Protein AF-A0A6L9QAC7-F1 (afdb_monomer_lite)

Foldseek 3Di:
DPLVVVVVVLQFPWWKWWFDDDDDDPPPDPDCPQVVLQLVLLLQLLPVDQHKWKWKWWDLFFQGDIIIMITHCSFFPDADPQKTAGSVSHRIIGGIDPRGDDPVSFPDKDWDDDDDWLVVDDPPVPPDDDPQDCCRPVVVPPRFIKMKMKMKGFDDPVRLVVVLVVLVVLLVVLVVCVVVDVVSVSVNVRSVSVSVVSVVCVNSTDIDMIIMMGGD

Secondary structure (DSSP, 8-state):
--HHHHHHHHHTT--EEEEEE-PPPP-SS-S-HHHHHHHHHHHHHHHHH---EEEEEEE-STTPPPEEEEESTTTEEEEEBTEEEETTTTTEEEEEETT-S-GGGSSEEEEPPP---TTT--TT-TTS--PPPTIIIIIHH--S-EEEEEEEEEPPHHHHHHHHHHHHHHHHHHHHHTTT-HHHHHHHHHHHHHHHHHHHHHHH--EEEEEEEEE-

pLDDT: mean 82.25, std 12.86, range [33.06, 95.25]

Organism: NCBI:txid453573

Sequence (216 aa):
MALGADIWELLRGLPVCRLLEVPRPDRADGRDEWRDQRLAALVSAYHAGGEPVLVGWRRAAAFGPTEVFVGGSGLVADRDGGAATLSLPAGGRGVVLPGGVAEDAMPHWVGIGGIADGLLVDERLQEEPARPSLEDGLLSVWMRPFAWLLVAEPVDPSEAGRLADDLADRQRRARSMAEMSPEESVAAVRMERRHRELRRSATDGLWRVHLAAGAE

Radius of gyration: 19.77 Å; chains: 1; bounding box: 42×38×55 Å

Structure (mmCIF, N/CA/C/O backbone):
data_AF-A0A6L9QAC7-F1
#
_entry.id   AF-A0A6L9QAC7-F1
#
loop_
_atom_site.group_PDB
_atom_site.id
_atom_site.type_symbol
_atom_site.label_atom_id
_atom_site.label_alt_id
_atom_site.label_comp_id
_atom_site.label_asym_id
_atom_site.label_entity_id
_atom_site.label_seq_id
_atom_site.pdbx_PDB_ins_code
_atom_site.Cartn_x
_atom_site.Cartn_y
_atom_site.Cartn_z
_atom_site.occupancy
_atom_site.B_iso_or_equiv
_atom_site.auth_seq_id
_atom_site.auth_comp_id
_atom_site.auth_asym_id
_atom_site.auth_atom_id
_atom_site.pdbx_PDB_model_num
ATOM 1 N N . MET A 1 1 ? -8.870 8.653 -14.987 1.00 33.06 1 MET A N 1
ATOM 2 C CA . MET A 1 1 ? -10.167 7.944 -14.913 1.00 33.06 1 MET A CA 1
ATOM 3 C C . MET A 1 1 ? -9.924 6.577 -14.295 1.00 33.06 1 MET A C 1
ATOM 5 O O . MET A 1 1 ? -8.997 5.919 -14.737 1.00 33.06 1 MET A O 1
ATOM 9 N N . ALA A 1 2 ? -10.743 6.216 -13.299 1.00 37.72 2 ALA A N 1
ATOM 10 C CA . ALA A 1 2 ? -10.901 4.888 -12.682 1.00 37.72 2 ALA A CA 1
ATOM 11 C C . ALA A 1 2 ? -9.766 4.290 -11.808 1.00 37.72 2 ALA A C 1
ATOM 13 O O . ALA A 1 2 ? -9.622 3.080 -11.773 1.00 37.72 2 ALA A O 1
ATOM 14 N N . LEU A 1 3 ? -9.016 5.090 -11.033 1.00 48.66 3 LEU A N 1
ATOM 15 C CA . LEU A 1 3 ? -8.132 4.550 -9.969 1.00 48.66 3 LEU A CA 1
ATOM 16 C C . LEU A 1 3 ? -8.884 4.195 -8.668 1.00 48.66 3 LEU A C 1
ATOM 18 O O . LEU A 1 3 ? -8.406 3.381 -7.889 1.00 48.66 3 LEU A O 1
ATOM 22 N N . GLY A 1 4 ? -10.053 4.806 -8.431 1.00 48.62 4 GLY A N 1
ATOM 23 C CA . GLY A 1 4 ? -10.839 4.586 -7.210 1.00 48.62 4 GLY A CA 1
ATOM 24 C C . GLY A 1 4 ? -11.494 3.205 -7.149 1.00 48.62 4 GLY A C 1
ATOM 25 O O . GLY A 1 4 ? -11.444 2.565 -6.114 1.00 48.62 4 GLY A O 1
ATOM 26 N N . ALA A 1 5 ? -12.040 2.703 -8.260 1.00 54.09 5 ALA A N 1
ATOM 27 C CA . ALA A 1 5 ? -12.711 1.398 -8.270 1.00 54.09 5 ALA A CA 1
ATOM 28 C C . ALA A 1 5 ? -11.750 0.226 -7.981 1.00 54.09 5 ALA A C 1
ATOM 30 O O . ALA A 1 5 ? -12.147 -0.735 -7.333 1.00 54.09 5 ALA A O 1
ATOM 31 N N . ASP A 1 6 ? -10.494 0.349 -8.417 1.00 78.69 6 ASP A N 1
ATOM 32 C CA . ASP A 1 6 ? -9.472 -0.699 -8.330 1.00 78.69 6 ASP A CA 1
ATOM 33 C C . ASP A 1 6 ? -8.953 -0.875 -6.888 1.00 78.69 6 ASP A C 1
ATOM 35 O O . ASP A 1 6 ? -8.974 -1.970 -6.334 1.00 78.69 6 ASP A O 1
ATOM 39 N N . ILE A 1 7 ? -8.609 0.223 -6.192 1.00 87.56 7 ILE A N 1
ATOM 40 C CA . ILE A 1 7 ? -8.087 0.135 -4.813 1.00 87.56 7 ILE A CA 1
ATOM 41 C C . ILE A 1 7 ? -9.114 -0.437 -3.824 1.00 87.56 7 ILE A C 1
ATOM 43 O O . ILE A 1 7 ? -8.754 -1.198 -2.927 1.00 87.56 7 ILE A O 1
ATOM 47 N N . TRP A 1 8 ? -10.399 -0.108 -3.983 1.00 89.56 8 TRP A N 1
ATOM 48 C CA . TRP A 1 8 ? -11.454 -0.616 -3.102 1.0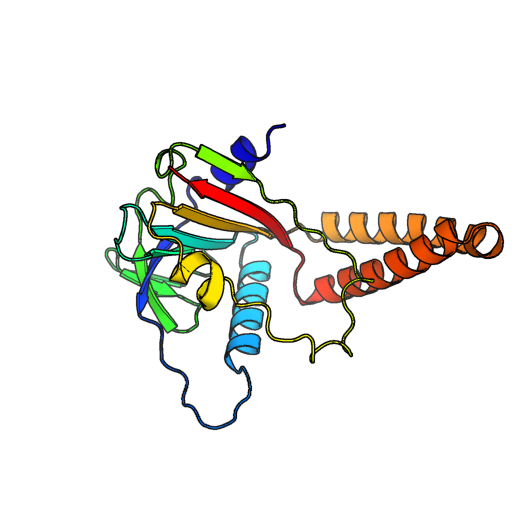0 89.56 8 TRP A CA 1
ATOM 49 C C . TRP A 1 8 ? -11.795 -2.080 -3.365 1.00 89.56 8 TRP A C 1
ATOM 51 O O . TRP A 1 8 ? -12.229 -2.781 -2.450 1.00 89.56 8 TRP A O 1
ATOM 61 N N . GLU A 1 9 ? -11.585 -2.560 -4.590 1.00 88.69 9 GLU A N 1
ATOM 62 C CA . GLU A 1 9 ? -11.696 -3.979 -4.906 1.00 88.69 9 GLU A CA 1
ATOM 63 C C . GLU A 1 9 ? -10.596 -4.782 -4.201 1.00 88.69 9 GLU A C 1
ATOM 65 O O . GLU A 1 9 ? -10.904 -5.779 -3.552 1.00 88.69 9 GLU A O 1
ATOM 70 N N . LEU A 1 10 ? -9.356 -4.283 -4.208 1.00 88.19 10 LEU A N 1
ATOM 71 C CA . LEU A 1 10 ? -8.218 -4.904 -3.514 1.00 88.19 10 LEU A CA 1
ATOM 72 C C . LEU A 1 10 ? -8.376 -4.949 -1.992 1.00 88.19 10 LEU A C 1
ATOM 74 O O . LEU A 1 10 ? -7.901 -5.870 -1.330 1.00 88.19 10 LEU A O 1
ATOM 78 N N . LEU A 1 11 ? -9.040 -3.945 -1.421 1.00 89.25 11 LEU A N 1
ATOM 79 C CA . LEU A 1 11 ? -9.308 -3.882 0.014 1.00 89.25 11 LEU A CA 1
ATOM 80 C C . LEU A 1 11 ? -10.454 -4.799 0.451 1.00 89.25 11 LEU A C 1
ATOM 82 O O . LEU A 1 11 ? -10.593 -5.091 1.643 1.00 89.25 11 LEU A O 1
ATOM 86 N N . ARG A 1 12 ? -11.284 -5.267 -0.485 1.00 87.75 12 ARG A N 1
ATOM 87 C CA . ARG A 1 12 ? -12.452 -6.083 -0.164 1.00 87.75 12 ARG A CA 1
ATOM 88 C C . ARG A 1 12 ? -12.016 -7.440 0.384 1.00 87.75 12 ARG A C 1
ATOM 90 O O . ARG A 1 12 ? -11.408 -8.246 -0.306 1.00 87.75 12 ARG A O 1
ATOM 97 N N . GLY A 1 13 ? -12.390 -7.717 1.632 1.00 84.62 13 GLY A N 1
ATOM 98 C CA . GLY A 1 13 ? -12.046 -8.974 2.306 1.00 84.62 13 GLY A CA 1
ATOM 99 C C . GLY A 1 13 ? -10.610 -9.031 2.832 1.00 84.62 13 GLY A C 1
ATOM 100 O O . GLY A 1 13 ? -10.249 -10.018 3.474 1.00 84.62 13 GLY A O 1
ATOM 101 N N . LEU A 1 14 ? -9.816 -7.974 2.633 1.00 90.44 14 LEU A N 1
ATOM 102 C CA . LEU A 1 14 ? -8.485 -7.875 3.209 1.00 90.44 14 LEU A CA 1
ATOM 103 C C . LEU A 1 14 ? -8.603 -7.753 4.738 1.00 90.44 14 LEU A C 1
ATOM 105 O O . LEU A 1 14 ? -9.317 -6.871 5.225 1.00 90.44 14 LEU A O 1
ATOM 109 N N . PRO A 1 15 ? -7.920 -8.596 5.533 1.00 90.88 15 PRO A N 1
ATOM 110 C CA . PRO A 1 15 ? -7.912 -8.427 6.977 1.00 90.88 15 PRO A CA 1
ATOM 111 C C . PRO A 1 15 ? -7.189 -7.125 7.315 1.00 90.88 15 PRO A C 1
ATOM 113 O O . PRO A 1 15 ? -6.015 -6.968 6.985 1.00 90.88 15 PRO A O 1
ATOM 116 N N . VAL A 1 16 ? -7.883 -6.205 7.985 1.00 93.62 16 VAL A N 1
ATOM 117 C CA . VAL A 1 16 ? -7.318 -4.932 8.445 1.00 93.62 16 VAL A CA 1
ATOM 118 C C . VAL A 1 16 ? -7.355 -4.875 9.962 1.00 93.62 16 VAL A C 1
ATOM 120 O O . VAL A 1 16 ? -8.331 -5.263 10.599 1.00 93.62 16 VAL A O 1
ATOM 123 N N . CYS A 1 17 ? -6.284 -4.359 10.540 1.00 94.50 17 CYS A N 1
ATOM 124 C CA . CYS A 1 17 ? -6.118 -4.103 11.954 1.00 94.50 17 CYS A CA 1
ATOM 125 C C . CYS A 1 17 ? -5.938 -2.598 12.181 1.00 94.50 17 CYS A C 1
ATOM 127 O O . CYS A 1 17 ? -5.150 -1.955 11.485 1.00 94.50 17 CYS A O 1
ATOM 129 N N . ARG A 1 18 ? -6.638 -2.034 13.171 1.00 95.00 18 ARG A N 1
ATOM 130 C CA . ARG A 1 18 ? -6.302 -0.721 13.728 1.00 95.00 18 ARG A CA 1
ATOM 131 C C . ARG A 1 18 ? -5.194 -0.901 14.752 1.00 95.00 18 ARG A C 1
ATOM 133 O O . ARG A 1 18 ? -5.413 -1.513 15.798 1.00 95.00 18 ARG A O 1
ATOM 140 N N . LEU A 1 19 ? -4.035 -0.337 14.453 1.00 94.62 19 LEU A N 1
ATOM 141 C CA . LEU A 1 19 ? -2.866 -0.345 15.317 1.00 94.62 19 LEU A CA 1
ATOM 142 C C . LEU A 1 19 ? -3.140 0.472 16.588 1.00 94.62 19 LEU A C 1
ATOM 144 O O . LEU A 1 19 ? -3.633 1.598 16.514 1.00 94.62 19 LEU A O 1
ATOM 148 N N . LEU A 1 20 ? -2.822 -0.106 17.745 1.00 94.69 20 LEU A N 1
ATOM 149 C CA . LEU A 1 20 ? -2.989 0.522 19.060 1.00 94.69 20 LEU A CA 1
ATOM 150 C C . LEU A 1 20 ? -1.651 0.704 19.775 1.00 94.69 20 LEU A C 1
ATOM 152 O O . LEU A 1 20 ? -1.435 1.722 20.427 1.00 94.69 20 LEU A O 1
ATOM 156 N N . GLU A 1 21 ? -0.754 -0.272 19.643 1.00 93.25 21 GLU A N 1
ATOM 157 C CA . GLU A 1 21 ? 0.521 -0.297 20.352 1.00 93.25 21 GLU A CA 1
ATOM 158 C C . GLU A 1 21 ? 1.655 -0.681 19.407 1.00 93.25 21 GLU A C 1
ATOM 160 O O . GLU A 1 21 ? 1.527 -1.580 18.573 1.00 93.25 21 GLU A O 1
ATOM 165 N N . VAL A 1 22 ? 2.787 -0.005 19.577 1.00 88.69 22 VAL A N 1
ATOM 166 C CA . VAL A 1 22 ? 4.024 -0.249 18.838 1.00 88.69 22 VAL A CA 1
ATOM 167 C C . VAL A 1 22 ? 5.145 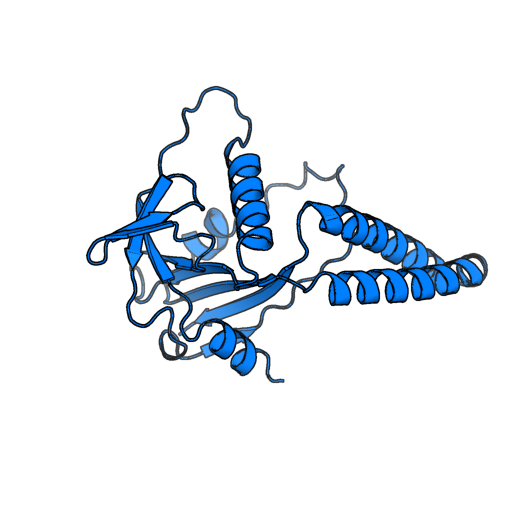-0.418 19.862 1.00 88.69 22 VAL A C 1
ATOM 169 O O . VAL A 1 22 ? 5.295 0.460 20.722 1.00 88.69 22 VAL A O 1
ATOM 172 N N . PRO A 1 23 ? 5.927 -1.513 19.812 1.00 83.19 23 PRO A N 1
ATOM 173 C CA . PRO A 1 23 ? 7.090 -1.671 20.678 1.00 83.19 23 PRO A CA 1
ATOM 174 C C . PRO A 1 23 ? 8.029 -0.470 20.541 1.00 83.19 23 PRO A C 1
ATOM 176 O O . PRO A 1 23 ? 8.247 0.024 19.441 1.00 83.19 23 PRO A O 1
ATOM 179 N N . ARG A 1 24 ? 8.587 0.042 21.640 1.00 76.81 24 ARG A N 1
ATOM 180 C CA . ARG A 1 24 ? 9.573 1.127 21.536 1.00 76.81 24 ARG A CA 1
ATOM 181 C C . ARG A 1 24 ? 10.947 0.545 21.195 1.00 76.81 24 ARG A C 1
ATOM 183 O O . ARG A 1 24 ? 11.331 -0.427 21.844 1.00 76.81 24 ARG A O 1
ATOM 190 N N . PRO A 1 25 ? 11.693 1.131 20.239 1.00 66.44 25 PRO A N 1
ATOM 191 C CA . PRO A 1 25 ? 13.085 0.758 20.029 1.00 66.44 25 PRO A CA 1
ATOM 192 C C . PRO A 1 25 ? 13.899 1.004 21.294 1.00 66.44 25 PRO A C 1
ATOM 194 O O . PRO A 1 25 ? 13.706 2.026 21.964 1.00 66.44 25 PRO A O 1
ATOM 197 N N . ASP A 1 26 ? 14.855 0.119 21.562 1.00 64.81 26 ASP A N 1
ATOM 198 C CA . ASP A 1 26 ? 15.921 0.428 22.502 1.00 64.81 26 ASP A CA 1
ATOM 199 C C . ASP A 1 26 ? 16.888 1.396 21.808 1.00 64.81 26 ASP A C 1
ATOM 201 O O . ASP A 1 26 ? 17.322 1.179 20.678 1.00 64.81 26 ASP A O 1
ATOM 205 N N . ARG A 1 27 ? 17.144 2.551 22.420 1.00 57.22 27 ARG A N 1
ATOM 206 C CA . ARG A 1 27 ? 17.659 3.750 21.728 1.00 57.22 27 ARG A CA 1
ATOM 207 C C . ARG A 1 27 ? 19.166 3.704 21.413 1.00 57.22 27 ARG A C 1
ATOM 209 O O . ARG A 1 27 ? 19.767 4.760 21.234 1.00 57.22 27 ARG A O 1
ATOM 216 N N . ALA A 1 28 ? 19.774 2.519 21.408 1.00 57.91 28 ALA A N 1
ATOM 217 C CA . ALA A 1 28 ? 21.202 2.349 21.655 1.00 57.91 28 ALA A CA 1
ATOM 218 C C . ALA A 1 28 ? 22.112 2.870 20.526 1.00 57.91 28 ALA A C 1
ATOM 220 O O . ALA A 1 28 ? 23.066 3.579 20.830 1.00 57.91 28 ALA A O 1
ATOM 221 N N . ASP A 1 29 ? 21.802 2.622 19.245 1.00 51.53 29 ASP A N 1
ATOM 222 C CA . ASP A 1 29 ? 22.867 2.665 18.222 1.00 51.53 29 ASP A CA 1
ATOM 223 C C . ASP A 1 29 ? 22.630 3.582 17.009 1.00 51.53 29 ASP A C 1
ATOM 225 O O . ASP A 1 29 ? 23.410 3.559 16.057 1.00 51.53 29 ASP A O 1
ATOM 229 N N . GLY A 1 30 ? 21.583 4.414 17.001 1.00 52.66 30 GLY A N 1
ATOM 230 C CA . GLY A 1 30 ? 21.364 5.414 15.938 1.00 52.66 30 GLY A CA 1
ATOM 231 C C . GLY A 1 30 ? 21.155 4.852 14.518 1.00 52.66 30 GLY A C 1
ATOM 232 O O . GLY A 1 30 ? 20.965 5.628 13.582 1.00 52.66 30 GLY A O 1
ATOM 233 N N . ARG A 1 31 ? 21.153 3.524 14.337 1.00 54.84 31 ARG A N 1
ATOM 234 C CA . ARG A 1 31 ? 20.702 2.850 13.115 1.00 54.84 31 ARG A CA 1
ATOM 235 C C . ARG A 1 31 ? 19.178 2.784 13.123 1.00 54.84 31 ARG A C 1
ATOM 237 O O . ARG A 1 31 ? 18.575 2.493 14.153 1.00 54.84 31 ARG A O 1
ATOM 244 N N . ASP A 1 32 ? 18.550 2.998 11.968 1.00 60.38 32 ASP A N 1
ATOM 245 C CA . ASP A 1 32 ? 17.131 2.677 11.770 1.00 60.38 32 ASP A CA 1
ATOM 246 C C . ASP A 1 32 ? 16.982 1.148 11.669 1.00 60.38 32 ASP A C 1
ATOM 248 O O . ASP A 1 32 ? 16.733 0.609 10.596 1.00 60.38 32 ASP A O 1
ATOM 252 N N . GLU A 1 33 ? 17.181 0.431 12.783 1.00 61.88 33 GLU A N 1
ATOM 253 C CA . GLU A 1 33 ? 17.015 -1.034 12.890 1.00 61.88 33 GLU A CA 1
ATOM 254 C C . GLU A 1 33 ? 15.622 -1.488 12.436 1.00 61.88 33 GLU A C 1
ATOM 256 O O . GLU A 1 33 ? 15.414 -2.616 11.986 1.00 61.88 33 GLU A O 1
ATOM 261 N N . TRP A 1 34 ? 14.658 -0.573 12.498 1.00 69.38 34 TRP A N 1
ATOM 262 C CA . TRP A 1 34 ? 13.308 -0.809 12.039 1.00 69.38 34 TRP A CA 1
ATOM 263 C C . TRP A 1 34 ? 13.252 -0.903 10.521 1.00 69.38 34 TRP A C 1
ATOM 265 O O . TRP A 1 34 ? 12.400 -1.615 10.011 1.00 69.38 34 TRP A O 1
ATOM 275 N N . ARG A 1 35 ? 14.146 -0.250 9.770 1.00 76.12 35 ARG A N 1
ATOM 276 C CA . ARG A 1 35 ? 14.177 -0.368 8.306 1.00 76.12 35 ARG A CA 1
ATOM 277 C C . ARG A 1 35 ? 14.359 -1.812 7.861 1.00 76.12 35 ARG A C 1
ATOM 279 O O . ARG A 1 35 ? 13.599 -2.266 7.008 1.00 76.12 35 ARG A O 1
ATOM 286 N N . ASP A 1 36 ? 15.313 -2.520 8.453 1.00 81.56 36 ASP A N 1
ATOM 287 C CA . ASP A 1 36 ? 15.615 -3.903 8.084 1.00 81.56 36 ASP A CA 1
ATOM 288 C C . ASP A 1 36 ? 14.479 -4.842 8.503 1.00 81.56 36 ASP A C 1
ATOM 290 O O . ASP A 1 36 ? 14.083 -5.717 7.736 1.00 81.56 36 ASP A O 1
ATOM 294 N N . GLN A 1 37 ? 13.870 -4.603 9.670 1.00 83.06 37 GLN A N 1
ATOM 295 C CA . GLN A 1 37 ? 12.683 -5.342 10.112 1.00 83.06 37 GLN A CA 1
ATOM 296 C C . GLN A 1 37 ? 11.471 -5.092 9.205 1.00 83.06 37 GLN A C 1
ATOM 298 O O . GLN A 1 37 ? 10.779 -6.037 8.825 1.00 83.06 37 GLN A O 1
ATOM 303 N N . ARG A 1 38 ? 11.223 -3.831 8.817 1.00 87.06 38 ARG A N 1
ATOM 304 C CA . ARG A 1 38 ? 10.147 -3.459 7.888 1.00 87.06 38 ARG A CA 1
ATOM 305 C C . ARG A 1 38 ? 10.357 -4.130 6.531 1.00 87.06 38 ARG A C 1
ATOM 307 O O . ARG A 1 38 ? 9.409 -4.677 5.975 1.00 87.06 38 ARG A O 1
ATOM 314 N N . LEU A 1 39 ? 11.591 -4.126 6.023 1.00 87.00 39 LEU A N 1
ATOM 315 C CA . LEU A 1 39 ? 11.939 -4.799 4.774 1.00 87.00 39 LEU A CA 1
ATOM 316 C C . LEU A 1 39 ? 11.720 -6.311 4.883 1.00 87.00 39 LEU A C 1
ATOM 318 O O . LEU A 1 39 ? 11.043 -6.879 4.034 1.00 87.00 39 LEU A O 1
ATOM 322 N N . ALA A 1 40 ? 12.218 -6.953 5.942 1.00 88.12 40 ALA A N 1
ATOM 323 C CA . ALA A 1 40 ? 12.046 -8.387 6.155 1.00 88.12 40 ALA A CA 1
ATOM 324 C C . ALA A 1 40 ? 10.565 -8.793 6.233 1.00 88.12 40 ALA A C 1
ATOM 326 O O . ALA A 1 40 ? 10.175 -9.788 5.626 1.00 88.12 40 ALA A O 1
ATOM 327 N N . ALA A 1 41 ? 9.727 -8.005 6.916 1.00 90.06 41 ALA A N 1
ATOM 328 C CA . ALA A 1 41 ? 8.288 -8.246 6.989 1.00 90.06 41 ALA A CA 1
ATOM 329 C C . ALA A 1 41 ? 7.616 -8.154 5.609 1.00 90.06 41 ALA A C 1
ATOM 331 O O . ALA A 1 41 ? 6.815 -9.019 5.264 1.00 90.06 41 ALA A O 1
ATOM 332 N N . LEU A 1 42 ? 7.968 -7.149 4.798 1.00 91.31 42 LEU A N 1
ATOM 333 C CA . LEU A 1 42 ? 7.423 -6.987 3.446 1.00 91.31 42 LEU A CA 1
ATOM 334 C C . LEU A 1 42 ? 7.905 -8.088 2.493 1.00 91.31 42 LEU A C 1
ATOM 336 O O . LEU A 1 42 ? 7.095 -8.653 1.766 1.00 91.31 42 LEU A O 1
ATOM 340 N N . VAL A 1 43 ? 9.189 -8.451 2.526 1.00 90.75 43 VAL A N 1
ATOM 341 C CA . VAL A 1 43 ? 9.737 -9.569 1.736 1.00 90.75 43 VAL A CA 1
ATOM 342 C C . VAL A 1 43 ? 9.058 -10.880 2.137 1.00 90.75 43 VAL A C 1
ATOM 344 O O . VAL A 1 43 ? 8.631 -11.652 1.281 1.00 90.75 43 VAL A O 1
ATOM 347 N N . SER A 1 44 ? 8.895 -11.121 3.439 1.00 90.19 44 SER A N 1
ATOM 348 C CA . SER A 1 44 ? 8.174 -12.292 3.936 1.00 90.19 44 SER A CA 1
ATOM 349 C C . SER A 1 44 ? 6.721 -12.294 3.465 1.00 90.19 44 SER A C 1
ATOM 351 O O . SER A 1 44 ? 6.249 -13.326 3.002 1.00 90.19 44 SER A O 1
ATOM 353 N N . ALA A 1 45 ? 6.010 -11.167 3.560 1.00 91.31 45 ALA A N 1
ATOM 354 C CA . ALA A 1 45 ? 4.620 -11.060 3.118 1.00 91.31 45 ALA A CA 1
ATOM 355 C C . ALA A 1 45 ? 4.473 -11.322 1.612 1.00 91.31 45 ALA A C 1
ATOM 357 O O . ALA A 1 45 ? 3.559 -12.040 1.211 1.00 91.31 45 ALA A O 1
ATOM 358 N N . TYR A 1 46 ? 5.405 -10.813 0.798 1.00 90.69 46 TYR A N 1
ATOM 359 C CA . TYR A 1 46 ? 5.455 -11.074 -0.642 1.00 90.69 46 TYR A CA 1
ATOM 360 C C . TYR A 1 46 ? 5.520 -12.581 -0.932 1.00 90.69 46 TYR A C 1
ATOM 362 O O . TYR A 1 46 ? 4.708 -13.112 -1.690 1.00 90.69 46 TYR A O 1
ATOM 370 N N . HIS A 1 47 ? 6.462 -13.280 -0.291 1.00 87.62 47 HIS A N 1
ATOM 371 C CA . HIS A 1 47 ? 6.717 -14.702 -0.547 1.00 87.62 47 HIS A CA 1
ATOM 372 C C . HIS A 1 47 ? 5.726 -15.651 0.146 1.00 87.62 47 HIS A C 1
ATOM 374 O O . HIS A 1 47 ? 5.601 -16.799 -0.271 1.00 87.62 47 HIS A O 1
ATOM 380 N N . ALA A 1 48 ? 5.020 -15.206 1.191 1.00 85.19 48 ALA A N 1
ATOM 381 C CA . ALA A 1 48 ? 4.142 -16.060 1.995 1.00 85.19 48 ALA A CA 1
ATOM 382 C C . ALA A 1 48 ? 2.754 -16.319 1.387 1.00 85.19 48 ALA A C 1
ATOM 384 O O . ALA A 1 48 ? 2.101 -17.275 1.804 1.00 85.19 48 ALA A O 1
ATOM 385 N N . GLY A 1 49 ? 2.270 -15.505 0.443 1.00 70.00 49 GLY A N 1
ATOM 386 C CA . GLY A 1 49 ? 0.895 -15.710 -0.027 1.00 70.00 49 GLY A CA 1
ATOM 387 C C . GLY A 1 49 ? 0.337 -14.805 -1.115 1.00 70.00 49 GLY A C 1
ATOM 388 O O . GLY A 1 49 ? -0.847 -14.934 -1.397 1.00 70.00 49 GLY A O 1
ATOM 389 N N . GLY A 1 50 ? 1.120 -13.920 -1.743 1.00 72.44 50 GLY A N 1
ATOM 390 C CA . GLY A 1 50 ? 0.643 -13.166 -2.911 1.00 72.44 50 GLY A CA 1
ATOM 391 C C . GLY A 1 50 ? -0.565 -12.245 -2.657 1.00 72.44 50 GLY A C 1
ATOM 392 O O . GLY A 1 50 ? -1.180 -11.775 -3.610 1.00 72.44 50 GLY A O 1
ATOM 393 N N . GLU A 1 51 ? -0.915 -11.971 -1.400 1.00 88.12 51 GLU A N 1
ATOM 394 C CA . GLU A 1 51 ? -2.005 -11.057 -1.059 1.00 88.12 51 GLU A CA 1
ATOM 395 C C . GLU A 1 51 ? -1.512 -9.606 -0.967 1.00 88.12 51 GLU A C 1
ATOM 397 O O . GLU A 1 51 ? -0.357 -9.365 -0.592 1.00 88.12 51 GLU A O 1
ATOM 402 N N . PRO A 1 52 ? -2.384 -8.623 -1.253 1.00 93.06 52 PRO A N 1
ATOM 403 C CA . PRO A 1 52 ? -2.063 -7.224 -1.037 1.00 93.06 52 PRO A CA 1
ATOM 404 C C . PRO A 1 52 ? -1.728 -6.926 0.426 1.00 93.06 52 PRO A C 1
ATOM 406 O O . PRO A 1 52 ? -2.244 -7.548 1.356 1.00 93.06 52 PRO A O 1
ATOM 409 N N . VAL A 1 53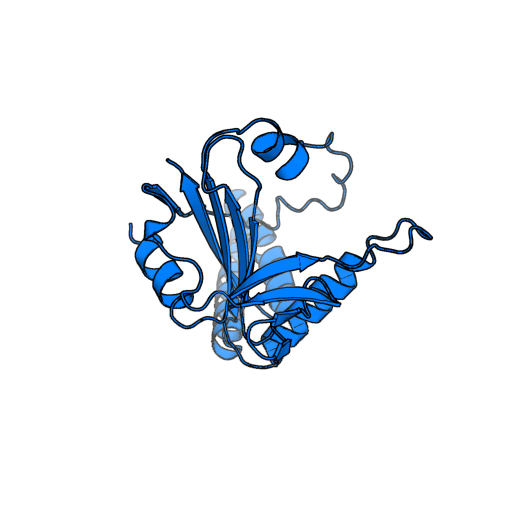 ? -0.901 -5.911 0.640 1.00 94.44 53 VAL A N 1
ATOM 410 C CA . VAL A 1 53 ? -0.671 -5.322 1.960 1.00 94.44 53 VAL A CA 1
ATOM 411 C C . VAL A 1 53 ? -1.189 -3.892 1.989 1.00 94.44 53 VAL A C 1
ATOM 413 O O . VAL A 1 53 ? -1.121 -3.174 0.993 1.00 94.44 53 VAL A O 1
ATOM 416 N N . LEU A 1 54 ? -1.707 -3.470 3.138 1.00 95.06 54 LEU A N 1
ATOM 417 C CA . LEU A 1 54 ? -2.231 -2.125 3.361 1.00 95.06 54 LEU A CA 1
ATOM 418 C C . LEU A 1 54 ? -1.482 -1.474 4.521 1.00 95.06 54 LEU A C 1
ATOM 420 O O . LEU A 1 54 ? -1.346 -2.071 5.588 1.00 95.06 54 LEU A O 1
ATOM 424 N N . VAL A 1 55 ? -1.103 -0.212 4.345 1.00 94.44 55 VAL A N 1
ATOM 425 C CA . VAL A 1 55 ? -0.788 0.704 5.444 1.00 94.44 55 VAL A CA 1
ATOM 426 C C . VAL A 1 55 ? -1.563 1.994 5.224 1.00 94.44 55 VAL A C 1
ATOM 428 O O . VAL A 1 55 ? -1.602 2.521 4.112 1.00 94.44 55 VAL A O 1
ATOM 431 N N . GLY A 1 56 ? -2.202 2.512 6.266 1.00 93.00 56 GLY A N 1
ATOM 432 C CA . GLY A 1 56 ? -3.000 3.720 6.133 1.00 93.00 56 GLY A CA 1
ATOM 433 C C . GLY A 1 56 ? -3.165 4.506 7.417 1.00 93.00 56 GLY A C 1
ATOM 434 O O . GLY A 1 56 ? -2.952 3.998 8.513 1.00 93.00 56 GLY A O 1
ATOM 435 N N . TRP A 1 57 ? -3.586 5.754 7.263 1.00 91.94 57 TRP A N 1
ATOM 436 C CA . TRP A 1 57 ? -3.868 6.682 8.347 1.00 91.94 57 TRP A CA 1
ATOM 437 C C . TRP A 1 57 ? -5.214 7.340 8.105 1.00 91.94 57 TRP A C 1
ATOM 439 O O . TRP A 1 57 ? -5.566 7.647 6.966 1.00 91.94 57 TRP A O 1
ATOM 449 N N . ARG A 1 58 ? -5.960 7.596 9.174 1.00 92.00 58 ARG A N 1
ATOM 450 C CA . ARG A 1 58 ? -7.224 8.325 9.094 1.00 92.00 58 ARG A CA 1
ATOM 451 C C . ARG A 1 58 ? -7.451 9.168 10.327 1.00 92.00 58 ARG A C 1
ATOM 453 O O . ARG A 1 58 ? -7.291 8.697 11.445 1.00 92.00 58 ARG A O 1
ATOM 460 N N . ARG A 1 59 ? -7.958 10.375 10.120 1.00 91.81 59 ARG A N 1
ATOM 461 C CA . ARG A 1 59 ? -8.627 11.167 11.145 1.00 91.81 59 ARG A CA 1
ATOM 462 C C . ARG A 1 59 ? -10.085 11.335 10.734 1.00 91.81 59 ARG A C 1
ATOM 464 O O . ARG A 1 59 ? -10.365 11.992 9.741 1.00 91.81 59 ARG A O 1
ATOM 471 N N . ALA A 1 60 ? -11.004 10.727 11.481 1.00 90.88 60 ALA A N 1
ATOM 472 C CA . ALA A 1 60 ? -12.430 10.728 11.135 1.00 90.88 60 ALA A CA 1
ATOM 473 C C . ALA A 1 60 ? -13.153 12.036 11.508 1.00 90.88 60 ALA A C 1
ATOM 475 O O . ALA A 1 60 ? -14.143 12.395 10.883 1.00 90.88 60 ALA A O 1
ATOM 476 N N . ALA A 1 61 ? -12.667 12.749 12.527 1.00 91.50 61 ALA A N 1
ATOM 477 C CA . ALA A 1 61 ? -13.281 13.973 13.031 1.00 91.50 61 ALA A CA 1
ATOM 478 C C . ALA A 1 61 ? -12.246 15.091 13.160 1.00 91.50 61 ALA A C 1
ATOM 480 O O . ALA A 1 61 ? -11.081 14.833 13.476 1.00 91.50 61 ALA A O 1
ATOM 481 N N . ALA A 1 62 ? -12.676 16.339 12.962 1.00 90.31 62 ALA A N 1
ATOM 482 C CA . ALA A 1 62 ? -11.805 17.490 13.151 1.00 90.31 62 ALA A CA 1
ATOM 483 C C . ALA A 1 62 ? -11.208 17.489 14.570 1.00 90.31 62 ALA A C 1
ATOM 485 O O . ALA A 1 62 ? -11.919 17.231 15.540 1.00 90.31 62 ALA A O 1
ATOM 486 N N . PHE A 1 63 ? -9.903 17.748 14.681 1.00 86.56 63 PHE A N 1
ATOM 487 C CA . PHE A 1 63 ? -9.131 17.692 15.933 1.00 86.56 63 PHE A CA 1
ATOM 488 C C . PHE A 1 63 ? -9.124 16.325 16.649 1.00 86.56 63 PHE A C 1
ATOM 490 O O . PHE A 1 63 ? -8.565 16.206 17.736 1.00 86.56 63 PHE A O 1
ATOM 497 N N . GLY A 1 64 ? -9.695 15.278 16.044 1.00 88.81 64 GLY A N 1
ATOM 498 C CA . GLY A 1 64 ? -9.696 13.920 16.586 1.00 88.81 64 GLY A CA 1
ATOM 499 C C . GLY A 1 64 ? -8.338 13.223 16.458 1.00 88.81 64 GLY A C 1
ATOM 500 O O . GLY A 1 64 ? -7.445 13.736 15.781 1.00 88.81 64 GLY A O 1
ATOM 501 N N . PRO A 1 65 ? -8.160 12.050 17.084 1.00 89.12 65 PRO A N 1
ATOM 502 C CA . PRO A 1 65 ? -6.935 11.271 16.947 1.00 89.12 65 PRO A CA 1
ATOM 503 C C . PRO A 1 65 ? -6.760 10.736 15.518 1.00 89.12 65 PRO A C 1
ATOM 505 O O . PRO A 1 65 ? -7.739 10.452 14.824 1.00 89.12 65 PRO A O 1
ATOM 508 N N . THR A 1 66 ? -5.503 10.564 15.104 1.00 89.00 66 THR A N 1
ATOM 509 C CA . THR A 1 66 ? -5.162 9.819 13.888 1.00 89.00 66 THR A CA 1
ATOM 510 C C . THR A 1 66 ? -5.095 8.332 14.223 1.00 89.00 66 THR A C 1
ATOM 512 O O . THR A 1 66 ? -4.311 7.908 15.068 1.00 89.00 66 THR A O 1
ATOM 515 N N . GLU A 1 67 ? -5.917 7.541 13.551 1.00 92.38 67 GLU A N 1
ATOM 516 C CA . GLU A 1 67 ? -5.885 6.084 13.573 1.00 92.38 67 GLU A CA 1
ATOM 517 C C . GLU A 1 67 ? -4.914 5.577 12.506 1.00 92.38 67 GLU A C 1
ATOM 519 O O . GLU A 1 67 ? -4.845 6.143 11.414 1.00 92.38 67 GLU A O 1
ATOM 524 N N . VAL A 1 68 ? -4.190 4.499 12.811 1.00 92.94 68 VAL A N 1
ATOM 525 C CA . VAL A 1 68 ? -3.278 3.829 11.876 1.00 92.94 68 VAL A CA 1
ATOM 526 C C . VAL A 1 68 ? -3.815 2.436 11.575 1.00 92.94 68 VAL A C 1
ATOM 528 O O . VAL A 1 68 ? -4.234 1.715 12.483 1.00 92.94 68 VAL A O 1
ATOM 531 N N . PHE A 1 69 ? -3.799 2.056 10.304 1.00 94.81 69 PHE A N 1
ATOM 532 C CA . PHE A 1 69 ? -4.276 0.773 9.814 1.00 94.81 69 PHE A CA 1
ATOM 533 C C . PHE A 1 69 ? -3.140 -0.017 9.184 1.00 94.81 69 PHE A C 1
ATOM 535 O O . PHE A 1 69 ? -2.323 0.536 8.449 1.00 94.81 69 PHE A O 1
ATOM 542 N N . VAL A 1 70 ? -3.135 -1.319 9.445 1.00 95.25 70 VAL A N 1
ATOM 543 C CA . VAL A 1 70 ? -2.272 -2.294 8.779 1.00 95.25 70 VAL A CA 1
ATOM 544 C C . VAL A 1 70 ? -3.148 -3.440 8.301 1.00 95.25 70 VAL A C 1
ATOM 546 O O . VAL A 1 70 ? -3.972 -3.938 9.067 1.00 95.25 70 VAL A O 1
ATOM 549 N N . GLY A 1 71 ? -2.992 -3.858 7.051 1.00 93.44 71 GLY A N 1
ATOM 550 C CA . GLY A 1 71 ? -3.765 -4.957 6.489 1.00 93.44 71 GLY A CA 1
ATOM 551 C C . GLY A 1 71 ? -2.958 -5.890 5.599 1.00 93.44 71 GLY A C 1
ATOM 552 O O . GLY A 1 71 ? -1.860 -5.555 5.158 1.00 93.44 71 GLY A O 1
ATOM 553 N N . GLY A 1 72 ? -3.534 -7.063 5.353 1.00 92.69 72 GLY A N 1
ATOM 554 C CA . GLY A 1 72 ? -2.922 -8.162 4.607 1.00 92.69 72 GLY A CA 1
ATOM 555 C C . GLY A 1 72 ? -2.557 -9.337 5.507 1.00 92.69 72 GLY A C 1
ATOM 556 O O . GLY A 1 72 ? -2.037 -9.161 6.612 1.00 92.69 72 GLY A O 1
ATOM 557 N N . SER A 1 73 ? -2.839 -10.558 5.049 1.00 89.62 73 SER A N 1
ATOM 558 C CA . SER A 1 73 ? -2.577 -11.777 5.830 1.00 89.62 73 SER A CA 1
ATOM 559 C C . SER A 1 73 ? -1.097 -11.965 6.167 1.00 89.62 73 SER A C 1
ATOM 561 O O . SER A 1 73 ? -0.783 -12.423 7.261 1.00 89.62 73 SER A O 1
ATOM 563 N N . GLY A 1 74 ? -0.192 -11.530 5.284 1.00 89.19 74 GLY A N 1
ATOM 564 C CA . GLY A 1 74 ? 1.256 -11.560 5.514 1.00 89.19 74 GLY A CA 1
ATOM 565 C C . GLY A 1 74 ? 1.749 -10.596 6.601 1.00 89.19 74 GLY A C 1
ATOM 566 O O . GLY A 1 74 ? 2.869 -10.751 7.085 1.00 89.19 74 GLY A O 1
ATOM 567 N N . LEU A 1 75 ? 0.932 -9.613 7.002 1.00 90.69 75 LEU A N 1
ATOM 568 C CA . LEU A 1 75 ? 1.278 -8.631 8.038 1.00 90.69 75 LEU A CA 1
ATOM 569 C C . LEU A 1 75 ? 0.503 -8.830 9.346 1.00 90.69 75 LEU A C 1
ATOM 571 O O . LEU A 1 75 ? 0.972 -8.397 10.400 1.00 90.69 75 LEU A O 1
ATOM 575 N N . VAL A 1 76 ? -0.661 -9.479 9.292 1.00 88.12 76 VAL A N 1
ATOM 576 C CA . VAL A 1 76 ? -1.538 -9.743 10.441 1.00 88.12 76 VAL A CA 1
ATOM 577 C C . VAL A 1 76 ? -1.388 -11.210 10.854 1.00 88.12 76 VAL A C 1
ATOM 579 O O . VAL A 1 76 ? -2.100 -12.079 10.349 1.00 88.12 76 VAL A O 1
ATOM 582 N N . ALA A 1 77 ? -0.446 -11.469 11.764 1.00 73.88 77 ALA A N 1
ATOM 583 C CA . ALA A 1 77 ? 0.067 -12.806 12.073 1.00 73.88 77 ALA A CA 1
ATOM 584 C C . ALA A 1 77 ? -0.847 -13.652 12.977 1.00 73.88 77 ALA A C 1
ATOM 586 O O . ALA A 1 77 ? -0.956 -14.857 12.772 1.00 73.88 77 ALA A O 1
ATOM 587 N N . ASP A 1 78 ? -1.502 -13.040 13.968 1.00 75.12 78 ASP A N 1
ATOM 588 C CA . ASP A 1 78 ? -2.358 -13.741 14.938 1.00 75.12 78 ASP A CA 1
ATOM 589 C C . ASP A 1 78 ? -3.656 -12.963 15.165 1.00 75.12 78 ASP A C 1
ATOM 591 O O . ASP A 1 78 ? -3.629 -11.732 15.186 1.00 75.12 78 ASP A O 1
ATOM 595 N N . ARG A 1 79 ? -4.783 -13.671 15.296 1.00 74.12 79 ARG A N 1
ATOM 596 C CA . ARG A 1 79 ? -6.133 -13.110 15.452 1.00 74.12 79 ARG A CA 1
ATOM 597 C C . ARG A 1 79 ? -6.869 -13.879 16.546 1.00 74.12 79 ARG A C 1
ATOM 599 O O . ARG A 1 79 ? -7.558 -14.854 16.258 1.00 74.12 79 ARG A O 1
ATOM 606 N N . ASP A 1 80 ? -6.760 -13.414 17.784 1.00 74.44 80 ASP A N 1
ATOM 607 C CA . ASP A 1 80 ? -7.484 -13.993 18.918 1.00 74.44 80 ASP A CA 1
ATOM 608 C C . ASP A 1 80 ? -8.645 -13.081 19.326 1.00 74.44 80 ASP A C 1
ATOM 610 O O . ASP A 1 80 ? -8.439 -11.945 19.755 1.00 74.44 80 ASP A O 1
ATOM 614 N N . GLY A 1 81 ? -9.883 -13.546 19.139 1.00 69.12 81 GLY A N 1
ATOM 615 C CA . GLY A 1 81 ? -11.087 -12.876 19.651 1.00 69.12 81 GLY A CA 1
ATOM 616 C C . GLY A 1 81 ? -11.307 -11.416 19.215 1.00 69.12 81 GLY A C 1
ATOM 617 O O . GLY A 1 81 ? -12.121 -10.725 19.823 1.00 69.12 81 GLY A O 1
ATOM 618 N N . GLY A 1 82 ? -10.600 -10.931 18.187 1.00 80.31 82 GLY A N 1
ATOM 619 C CA . GLY A 1 82 ? -10.634 -9.540 17.709 1.00 80.31 82 GLY A CA 1
ATOM 620 C C . GLY A 1 82 ? -9.365 -8.730 17.999 1.00 80.31 82 GLY A C 1
ATOM 621 O O . GLY A 1 82 ? -9.190 -7.663 17.412 1.00 80.31 82 GLY A O 1
ATOM 622 N N . ALA A 1 83 ? -8.455 -9.232 18.834 1.00 90.00 83 ALA A N 1
ATOM 623 C CA . ALA A 1 83 ? -7.101 -8.704 18.957 1.00 90.00 83 ALA A CA 1
ATOM 624 C C . ALA A 1 83 ? -6.212 -9.255 17.837 1.00 90.00 83 ALA A C 1
ATOM 626 O O . ALA A 1 83 ? -6.407 -10.384 17.386 1.00 90.00 83 ALA A O 1
ATOM 627 N N . ALA A 1 84 ? -5.228 -8.467 17.402 1.00 91.44 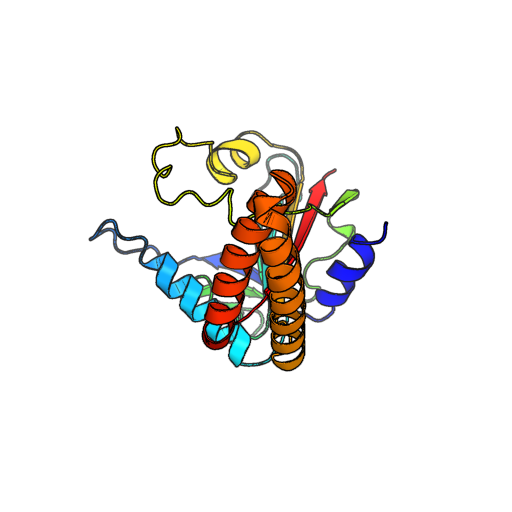84 ALA A N 1
ATOM 628 C CA . ALA A 1 84 ? -4.252 -8.910 16.421 1.00 91.44 84 ALA A CA 1
ATOM 629 C C . ALA A 1 84 ? -2.819 -8.500 16.762 1.00 91.44 84 ALA A C 1
ATOM 631 O O . ALA A 1 84 ? -2.574 -7.388 17.239 1.00 91.44 84 ALA A O 1
ATOM 632 N N . THR A 1 85 ? -1.882 -9.399 16.459 1.00 92.31 85 THR A N 1
ATOM 633 C CA . THR A 1 85 ? -0.438 -9.126 16.493 1.00 92.31 85 THR A CA 1
ATOM 634 C C . THR A 1 85 ? 0.079 -8.938 15.070 1.00 92.31 85 THR A C 1
ATOM 636 O O . THR A 1 85 ? -0.348 -9.635 14.146 1.00 92.31 85 THR A O 1
ATOM 639 N N . LEU A 1 86 ? 0.991 -7.985 14.893 1.00 91.69 86 LEU A N 1
ATOM 640 C CA . LEU A 1 86 ? 1.486 -7.546 13.596 1.00 91.69 86 LEU A CA 1
ATOM 641 C C . LEU A 1 86 ? 2.954 -7.920 13.390 1.00 91.69 86 LEU A C 1
ATOM 643 O O . LEU A 1 86 ? 3.787 -7.794 14.292 1.00 91.69 86 LEU A O 1
ATOM 647 N N . SER A 1 87 ? 3.269 -8.308 12.158 1.00 89.50 87 SER A N 1
ATOM 648 C CA . SER A 1 87 ? 4.647 -8.423 11.671 1.00 89.50 87 SER A CA 1
ATOM 649 C C . SER A 1 87 ? 5.194 -7.077 11.186 1.00 89.50 87 SER A C 1
ATOM 651 O O . SER A 1 87 ? 6.406 -6.903 11.095 1.00 89.50 87 SER A O 1
ATOM 653 N N . LEU A 1 88 ? 4.311 -6.106 10.913 1.00 88.38 88 LEU A N 1
ATOM 654 C CA . LEU A 1 88 ? 4.661 -4.739 10.534 1.00 88.38 88 LEU A CA 1
ATOM 655 C C . LEU A 1 88 ? 3.725 -3.725 11.228 1.00 88.38 88 LEU A C 1
ATOM 657 O O . LEU A 1 88 ? 2.534 -3.719 10.931 1.00 88.38 88 LEU A O 1
ATOM 661 N N . PRO A 1 89 ? 4.229 -2.849 12.117 1.00 87.38 89 PRO A N 1
ATOM 662 C CA . PRO A 1 89 ? 5.555 -2.932 12.728 1.00 87.38 89 PRO A CA 1
ATOM 663 C C . PRO A 1 89 ? 5.714 -4.241 13.511 1.00 87.38 89 PRO A C 1
ATOM 665 O O . PRO A 1 89 ? 4.736 -4.772 14.038 1.00 87.38 89 PRO A O 1
ATOM 668 N N . ALA A 1 90 ? 6.940 -4.762 13.579 1.00 87.62 90 ALA A N 1
ATOM 669 C CA . ALA A 1 90 ? 7.220 -6.026 14.251 1.00 87.62 90 ALA A CA 1
ATOM 670 C C . ALA A 1 90 ? 6.801 -5.965 15.728 1.00 87.62 90 ALA A C 1
ATOM 672 O O . ALA A 1 90 ? 7.209 -5.066 16.463 1.00 87.62 90 ALA A O 1
ATOM 673 N N . GLY A 1 91 ? 5.954 -6.906 16.152 1.00 87.88 91 GLY A N 1
ATOM 674 C CA . GLY A 1 91 ? 5.424 -6.957 17.517 1.00 87.88 91 GLY A CA 1
ATOM 675 C C . GLY A 1 91 ? 4.352 -5.906 17.818 1.00 87.88 91 GLY A C 1
ATOM 676 O O . GLY A 1 91 ? 3.947 -5.769 18.972 1.00 87.88 91 GLY A O 1
ATOM 677 N N . GLY A 1 92 ? 3.882 -5.166 16.808 1.00 91.50 92 GLY A N 1
ATOM 678 C CA . GLY A 1 92 ? 2.752 -4.252 16.939 1.00 91.50 92 GLY A CA 1
ATOM 679 C C . GLY A 1 92 ? 1.479 -4.988 17.349 1.00 91.50 92 GLY A C 1
ATOM 680 O O . GLY A 1 92 ? 1.279 -6.153 16.998 1.00 91.50 92 GLY A O 1
ATOM 681 N N . ARG A 1 93 ? 0.604 -4.310 18.092 1.00 94.12 93 ARG A N 1
ATOM 682 C CA . ARG A 1 93 ? -0.680 -4.867 18.539 1.00 94.12 93 ARG A CA 1
ATOM 683 C C . ARG A 1 93 ? -1.820 -3.946 18.155 1.00 94.12 93 ARG A C 1
ATOM 685 O O . ARG A 1 93 ? -1.690 -2.719 18.170 1.00 94.12 93 ARG A O 1
ATOM 692 N N . GLY A 1 94 ? -2.959 -4.539 17.837 1.00 94.44 94 GLY A N 1
ATOM 693 C CA . GLY A 1 94 ? -4.150 -3.785 17.493 1.00 94.44 94 GLY A CA 1
ATOM 694 C C . GLY A 1 94 ? -5.421 -4.612 17.545 1.00 94.44 94 GLY A C 1
ATOM 695 O O . GLY A 1 94 ? -5.449 -5.707 18.107 1.00 94.44 94 GLY A O 1
ATOM 696 N N . VAL A 1 95 ? -6.482 -4.059 16.970 1.00 94.69 95 VAL A N 1
ATOM 697 C CA . VAL A 1 95 ? -7.798 -4.700 16.889 1.00 94.69 95 VAL A CA 1
ATOM 698 C C . VAL A 1 95 ? -8.215 -4.878 15.439 1.00 94.69 95 VAL A C 1
ATOM 700 O O . VAL A 1 95 ? -8.083 -3.958 14.632 1.00 94.69 95 VAL A O 1
ATOM 703 N N . VAL A 1 96 ? -8.729 -6.059 15.105 1.00 92.44 96 VAL A N 1
ATOM 704 C CA . VAL A 1 96 ? -9.261 -6.355 13.773 1.00 92.44 96 VAL A CA 1
ATOM 705 C C . VAL A 1 96 ? -10.469 -5.458 13.504 1.00 92.44 96 VAL A C 1
ATOM 707 O O . VAL A 1 96 ? -11.334 -5.293 14.361 1.00 92.44 96 VAL A O 1
ATOM 710 N N . LEU A 1 97 ? -10.530 -4.891 12.303 1.00 90.75 97 LEU A N 1
ATOM 711 C CA . LEU A 1 97 ? -11.656 -4.127 11.777 1.00 90.75 97 LEU A CA 1
ATOM 712 C C . LEU A 1 97 ? -12.539 -5.066 10.942 1.00 90.75 97 LEU A C 1
ATOM 714 O O . LEU A 1 97 ? -12.159 -5.391 9.817 1.00 90.75 97 LEU A O 1
ATOM 718 N N . PRO A 1 98 ? -13.717 -5.496 11.439 1.00 81.25 98 PRO A N 1
ATOM 719 C CA . PRO A 1 98 ? -14.547 -6.493 10.755 1.00 81.25 98 PRO A CA 1
ATOM 720 C C . PRO A 1 98 ? -15.029 -6.070 9.359 1.00 81.25 98 PRO A C 1
ATOM 722 O O . PRO A 1 98 ? -15.329 -6.927 8.536 1.00 81.25 98 PRO A O 1
ATOM 725 N N . GLY A 1 99 ? -15.098 -4.761 9.091 1.00 79.69 99 GLY A N 1
ATOM 726 C CA . GLY A 1 99 ? -15.462 -4.194 7.787 1.00 79.69 99 GLY A CA 1
ATOM 727 C C . GLY A 1 99 ? -14.279 -3.682 6.960 1.00 79.69 99 GLY A C 1
ATOM 728 O O . GLY A 1 99 ? -14.499 -3.073 5.919 1.00 79.69 99 GLY A O 1
ATOM 729 N N . GLY A 1 100 ? -13.039 -3.882 7.419 1.00 85.50 100 GLY A N 1
ATOM 730 C CA . GLY A 1 100 ? -11.859 -3.305 6.779 1.00 85.50 100 GLY A CA 1
ATOM 731 C C . GLY A 1 100 ? -11.840 -1.771 6.819 1.00 85.50 100 GLY A C 1
ATOM 732 O O . GLY A 1 100 ? -12.372 -1.148 7.742 1.00 85.50 100 GLY A O 1
ATOM 733 N N . VAL A 1 101 ? -11.205 -1.165 5.813 1.00 86.81 101 VAL A N 1
ATOM 734 C CA . VAL A 1 101 ? -11.306 0.277 5.537 1.00 86.81 101 VAL A CA 1
ATOM 735 C C . VAL A 1 101 ? -12.368 0.481 4.464 1.00 86.81 101 VAL A C 1
ATOM 737 O O . VAL A 1 101 ? -12.301 -0.147 3.412 1.00 86.81 101 VAL A O 1
ATOM 740 N N . ALA A 1 102 ? -13.332 1.358 4.729 1.00 83.31 102 ALA A N 1
ATOM 741 C CA . ALA A 1 102 ? -14.467 1.577 3.845 1.00 83.31 102 ALA A CA 1
ATOM 742 C C . ALA A 1 102 ? -14.299 2.841 2.985 1.00 83.31 102 ALA A C 1
ATOM 744 O O . ALA A 1 102 ? -13.760 3.848 3.450 1.00 83.31 102 ALA A O 1
ATOM 745 N N . GLU A 1 103 ? -14.780 2.786 1.740 1.00 85.12 103 GLU A N 1
ATOM 746 C CA . GLU A 1 103 ? -14.770 3.917 0.800 1.00 85.12 103 GLU A CA 1
ATOM 747 C C . GLU A 1 103 ? -15.594 5.100 1.321 1.00 85.12 103 GLU A C 1
ATOM 749 O O . GLU A 1 103 ? -15.185 6.251 1.207 1.00 85.12 103 GLU A O 1
ATOM 754 N N . ASP A 1 104 ? -16.714 4.824 1.982 1.00 87.12 104 ASP A N 1
ATOM 755 C CA . ASP A 1 104 ? -17.596 5.830 2.579 1.00 87.12 104 ASP A CA 1
ATOM 756 C C . ASP A 1 104 ? -17.016 6.492 3.842 1.00 87.12 104 ASP A C 1
ATOM 758 O O . ASP A 1 104 ? -17.630 7.400 4.403 1.00 87.12 104 ASP A O 1
ATOM 762 N N . ALA A 1 105 ? -15.812 6.098 4.278 1.00 88.31 105 ALA A N 1
ATOM 763 C CA . ALA A 1 105 ? -15.134 6.727 5.407 1.00 88.31 105 ALA A CA 1
ATOM 764 C C . ALA A 1 105 ? -14.764 8.197 5.147 1.00 88.31 105 ALA A C 1
ATOM 766 O O . ALA A 1 105 ? -14.523 8.922 6.110 1.00 88.31 105 ALA A O 1
ATOM 767 N N . MET A 1 106 ? -14.692 8.621 3.880 1.00 91.75 106 MET A N 1
ATOM 768 C CA . MET A 1 106 ? -14.501 10.015 3.467 1.00 91.75 106 MET A CA 1
ATOM 769 C C . MET A 1 106 ? -15.424 10.333 2.282 1.00 91.75 106 MET A C 1
ATOM 771 O O . MET A 1 106 ? -15.618 9.471 1.425 1.00 91.75 106 MET A O 1
ATOM 775 N N . PRO A 1 107 ? -15.969 11.559 2.181 1.00 90.75 107 PRO A N 1
ATOM 776 C CA . PRO A 1 107 ? -16.842 11.936 1.067 1.00 90.75 107 PRO A CA 1
ATOM 777 C C . PRO A 1 107 ? -16.091 12.081 -0.263 1.00 90.75 107 PRO A C 1
ATOM 779 O O . PRO A 1 107 ? -16.692 11.945 -1.332 1.00 90.75 107 PRO A O 1
ATOM 782 N N . HIS A 1 108 ? -14.785 12.359 -0.219 1.00 91.38 108 HIS A N 1
ATOM 783 C CA . HIS A 1 108 ? -13.965 12.580 -1.403 1.00 91.38 108 HIS A CA 1
ATOM 784 C C . HIS A 1 108 ? -12.671 11.776 -1.342 1.00 91.38 108 HIS A C 1
ATOM 786 O O . HIS A 1 108 ? -11.967 11.820 -0.337 1.00 91.38 108 HIS A O 1
ATOM 792 N N . TRP A 1 109 ? -12.334 11.106 -2.449 1.00 92.75 109 TRP A N 1
ATOM 793 C CA . TRP A 1 109 ? -11.093 10.352 -2.625 1.00 92.75 109 TRP A CA 1
ATOM 794 C C . TRP A 1 109 ? -10.390 10.719 -3.926 1.00 92.75 109 TRP A C 1
ATOM 796 O O . TRP A 1 109 ? -11.019 10.873 -4.975 1.00 92.75 109 TRP A O 1
ATOM 806 N N . VAL A 1 110 ? -9.063 10.802 -3.869 1.00 91.75 110 VAL A N 1
ATOM 807 C CA . VAL A 1 110 ? -8.204 11.013 -5.033 1.00 91.75 110 VAL A CA 1
ATOM 808 C C . VAL A 1 110 ? -7.040 10.028 -5.022 1.00 91.75 110 VAL A C 1
ATOM 810 O O . VAL A 1 110 ? -6.376 9.837 -4.005 1.00 91.75 110 VAL A O 1
ATOM 813 N N . GLY A 1 111 ? -6.785 9.404 -6.173 1.00 90.44 111 GLY A N 1
ATOM 814 C CA . GLY A 1 111 ? -5.585 8.601 -6.385 1.00 90.44 111 GLY A CA 1
ATOM 815 C C . GLY A 1 111 ? -4.359 9.501 -6.525 1.00 90.44 111 GLY A C 1
ATOM 816 O O . GLY A 1 111 ? -4.378 10.465 -7.292 1.00 90.44 111 GLY A O 1
ATOM 817 N N . ILE A 1 112 ? -3.290 9.183 -5.804 1.00 87.00 112 ILE A N 1
ATOM 818 C CA . ILE A 1 112 ? -2.021 9.903 -5.857 1.00 87.00 112 ILE A CA 1
ATOM 819 C C . ILE A 1 112 ? -1.068 9.132 -6.770 1.00 87.00 112 ILE A C 1
ATOM 821 O O . ILE A 1 112 ? -0.708 7.988 -6.502 1.00 87.00 112 ILE A O 1
ATOM 825 N N . GLY A 1 113 ? -0.633 9.780 -7.849 1.00 81.31 113 GLY A N 1
ATOM 826 C CA . GLY A 1 113 ? 0.432 9.258 -8.699 1.00 81.31 113 GLY A CA 1
ATOM 827 C C . GLY A 1 113 ? 1.800 9.463 -8.051 1.00 81.31 113 GLY A C 1
ATOM 828 O O . GLY A 1 113 ? 2.139 10.577 -7.656 1.00 81.31 113 GLY A O 1
ATOM 829 N N . GLY A 1 114 ? 2.596 8.400 -7.967 1.00 72.94 114 GLY A N 1
ATOM 830 C CA . GLY A 1 114 ? 4.012 8.490 -7.619 1.00 72.94 114 GLY A CA 1
ATOM 831 C C . GLY A 1 114 ? 4.879 8.695 -8.861 1.00 72.94 114 GLY A C 1
ATOM 832 O O . GLY A 1 114 ? 4.618 8.105 -9.910 1.00 72.94 114 GLY A O 1
ATOM 833 N N . ILE A 1 115 ? 5.942 9.493 -8.742 1.00 70.62 115 ILE A N 1
ATOM 834 C CA . ILE A 1 115 ? 7.003 9.552 -9.753 1.00 70.62 115 ILE A CA 1
ATOM 835 C C . ILE A 1 115 ? 8.126 8.623 -9.294 1.00 70.62 115 ILE A C 1
ATOM 837 O O . ILE A 1 115 ? 8.913 8.972 -8.417 1.00 70.62 115 ILE A O 1
ATOM 841 N N . ALA A 1 116 ? 8.192 7.432 -9.886 1.00 70.56 116 ALA A N 1
ATOM 842 C CA . ALA A 1 116 ? 9.309 6.510 -9.710 1.00 70.56 116 ALA A CA 1
ATOM 843 C C . ALA A 1 116 ? 10.318 6.725 -10.847 1.00 70.56 116 ALA A C 1
ATOM 845 O O . ALA A 1 116 ? 10.227 6.094 -11.900 1.00 70.56 116 ALA A O 1
ATOM 846 N N . ASP A 1 117 ? 11.257 7.652 -10.657 1.00 74.56 117 ASP A N 1
ATOM 847 C CA . ASP A 1 117 ? 12.343 7.901 -11.607 1.00 74.56 117 ASP A CA 1
ATOM 848 C C . ASP A 1 117 ? 13.691 7.639 -10.936 1.00 74.56 117 ASP A C 1
ATOM 850 O O . ASP A 1 117 ? 14.099 8.359 -10.026 1.00 74.56 117 ASP A O 1
ATOM 854 N N . GLY A 1 118 ? 14.406 6.623 -11.424 1.00 70.81 118 GLY A N 1
ATOM 855 C CA . GLY A 1 118 ? 15.727 6.265 -10.918 1.00 70.81 118 GLY A CA 1
ATOM 856 C C . GLY A 1 118 ? 16.763 7.385 -11.063 1.00 70.81 118 GLY A C 1
ATOM 857 O O . GLY A 1 118 ? 17.792 7.327 -10.398 1.00 70.81 118 GLY A O 1
ATOM 858 N N . LEU A 1 119 ? 16.524 8.404 -11.900 1.00 75.81 119 LEU A N 1
ATOM 859 C CA . LEU A 1 119 ? 17.370 9.602 -11.986 1.00 75.81 119 LEU A CA 1
ATOM 860 C C . LEU A 1 119 ? 17.140 10.595 -10.838 1.00 75.81 119 LEU A C 1
ATOM 862 O O . LEU A 1 119 ? 18.042 11.369 -10.541 1.00 75.81 119 LEU A O 1
ATOM 866 N N . LEU A 1 120 ? 15.968 10.569 -10.193 1.00 69.50 120 LEU A N 1
ATOM 867 C CA . LEU A 1 120 ? 15.658 11.402 -9.023 1.00 69.50 120 LEU A CA 1
ATOM 868 C C . LEU A 1 120 ? 16.235 10.820 -7.724 1.00 69.50 120 LEU A C 1
ATOM 870 O O . LEU A 1 120 ? 16.296 11.509 -6.710 1.00 69.50 120 LEU A O 1
ATOM 874 N N . VAL A 1 121 ? 16.664 9.556 -7.751 1.00 62.91 121 VAL A N 1
ATOM 875 C CA . VAL A 1 121 ? 17.338 8.894 -6.632 1.00 62.91 121 VAL A CA 1
ATOM 876 C C . VAL A 1 121 ? 18.834 9.215 -6.714 1.00 62.91 121 VAL A C 1
ATOM 878 O O . VAL A 1 121 ? 19.607 8.496 -7.357 1.00 62.91 121 VAL A O 1
ATOM 881 N N . ASP A 1 122 ? 19.243 10.330 -6.108 1.00 55.69 122 ASP A N 1
ATOM 882 C CA . ASP A 1 122 ? 20.658 10.645 -5.900 1.00 55.69 122 ASP A CA 1
ATOM 883 C C . ASP A 1 122 ? 21.063 10.264 -4.471 1.00 55.69 122 ASP A C 1
ATOM 885 O O . ASP A 1 122 ? 20.686 10.916 -3.499 1.00 55.69 122 ASP A O 1
ATOM 889 N N . GLU A 1 123 ? 21.839 9.185 -4.335 1.00 52.94 123 GLU A N 1
ATOM 890 C CA . GLU A 1 123 ? 22.356 8.701 -3.044 1.00 52.94 123 GLU A CA 1
ATOM 891 C C . GLU A 1 123 ? 23.233 9.753 -2.336 1.00 52.94 123 GLU A C 1
ATOM 893 O O . GLU A 1 123 ? 23.453 9.662 -1.131 1.00 52.94 123 GLU A O 1
ATOM 898 N N . ARG A 1 124 ? 23.717 10.768 -3.066 1.00 49.88 124 ARG A N 1
ATOM 899 C CA . ARG A 1 124 ? 24.597 11.831 -2.556 1.00 49.88 124 ARG A CA 1
ATOM 900 C C . ARG A 1 124 ? 23.855 13.066 -2.037 1.00 49.88 124 ARG A C 1
ATOM 902 O O . ARG A 1 124 ? 24.491 13.918 -1.430 1.00 49.88 124 ARG A O 1
ATOM 909 N N . LEU A 1 125 ? 22.539 13.170 -2.251 1.00 46.53 125 LEU A N 1
ATOM 910 C CA . LEU A 1 125 ? 21.714 14.311 -1.817 1.00 46.53 125 LEU A CA 1
ATOM 911 C C . LEU A 1 125 ? 21.002 14.075 -0.474 1.00 46.53 125 LEU A C 1
ATOM 913 O O . LEU A 1 125 ? 20.031 14.758 -0.159 1.00 46.53 125 LEU A O 1
ATOM 917 N N . GLN A 1 126 ? 21.495 13.154 0.363 1.00 51.25 126 GLN A N 1
ATOM 918 C CA . GLN A 1 126 ? 20.967 12.944 1.722 1.00 51.25 126 GLN A CA 1
ATOM 919 C C . GLN A 1 126 ? 21.101 14.171 2.658 1.00 51.25 126 GLN A C 1
ATOM 921 O O . GLN A 1 126 ? 20.661 14.105 3.801 1.00 51.25 126 GLN A O 1
ATOM 926 N N . GLU A 1 127 ? 21.648 15.291 2.176 1.00 50.16 127 GLU A N 1
ATOM 927 C CA . GLU A 1 127 ? 21.723 16.582 2.871 1.00 50.16 127 GLU A CA 1
ATOM 928 C C . GLU A 1 127 ? 20.768 17.654 2.294 1.00 50.16 127 GLU A C 1
ATOM 930 O O . GLU A 1 127 ? 21.002 18.850 2.468 1.00 50.16 127 GLU A O 1
ATOM 935 N N . GLU A 1 128 ? 19.679 17.291 1.599 1.00 49.19 128 GLU A N 1
ATOM 936 C CA . GLU A 1 128 ? 18.601 18.273 1.391 1.00 49.19 128 GLU A CA 1
ATOM 937 C C . GLU A 1 128 ? 18.030 18.705 2.761 1.00 49.19 128 GLU A C 1
ATOM 939 O O . GLU A 1 128 ? 17.762 17.843 3.606 1.00 49.19 128 GLU A O 1
ATOM 944 N N . PRO A 1 129 ? 17.818 20.017 3.014 1.00 49.94 129 PRO A N 1
ATOM 945 C CA . PRO A 1 129 ? 17.213 20.478 4.259 1.00 49.94 129 PRO A CA 1
ATOM 946 C C . PRO A 1 129 ? 15.874 19.770 4.445 1.00 49.94 129 PRO A C 1
ATOM 948 O O . PRO A 1 129 ? 15.062 19.747 3.519 1.00 49.94 129 PRO A O 1
ATOM 951 N N . ALA A 1 130 ? 15.690 19.175 5.628 1.00 58.16 130 ALA A N 1
ATOM 952 C CA . ALA A 1 130 ? 14.579 18.299 5.972 1.00 58.16 130 ALA A CA 1
ATOM 953 C C . ALA A 1 130 ? 13.248 18.897 5.504 1.00 58.16 130 ALA A C 1
ATOM 955 O O . ALA A 1 130 ? 12.667 19.758 6.168 1.00 58.16 130 ALA A O 1
ATOM 956 N N . ARG A 1 131 ? 12.759 18.446 4.341 1.00 56.50 131 ARG A N 1
ATOM 957 C CA . ARG A 1 131 ? 11.359 18.653 3.984 1.00 56.50 131 ARG A CA 1
ATOM 958 C C . ARG A 1 131 ? 10.585 18.055 5.155 1.00 56.50 131 ARG A C 1
ATOM 960 O O . ARG A 1 131 ? 10.873 16.902 5.494 1.00 56.50 131 ARG A O 1
ATOM 967 N N . PRO A 1 132 ? 9.705 18.823 5.821 1.00 59.44 132 PRO A N 1
ATOM 968 C CA . PRO A 1 132 ? 9.009 18.311 6.986 1.00 59.44 132 PRO A CA 1
ATOM 969 C C . PRO A 1 132 ? 8.347 17.000 6.582 1.00 59.44 132 PRO A C 1
ATOM 971 O O . PRO A 1 132 ? 7.744 16.912 5.505 1.00 59.44 132 PRO A O 1
ATOM 974 N N . SER A 1 133 ? 8.544 15.968 7.401 1.00 67.81 133 SER A N 1
ATOM 975 C CA . SER A 1 133 ? 7.937 14.665 7.157 1.00 67.81 133 SER A CA 1
ATOM 976 C C . SER A 1 133 ? 6.419 14.834 7.027 1.00 67.81 133 SER A C 1
ATOM 978 O O . SER A 1 133 ? 5.861 15.856 7.432 1.00 67.81 133 SER A O 1
ATOM 980 N N . LEU A 1 134 ? 5.710 13.853 6.462 1.00 66.25 134 LEU A N 1
ATOM 981 C CA . LEU A 1 134 ? 4.243 13.914 6.433 1.00 66.25 134 LEU A CA 1
ATOM 982 C C . LEU A 1 134 ? 3.680 14.196 7.842 1.00 66.25 134 LEU A C 1
ATOM 984 O O . LEU A 1 134 ? 2.754 14.995 7.979 1.00 66.25 134 LEU A O 1
ATOM 988 N N . GLU A 1 135 ? 4.297 13.589 8.861 1.00 64.75 135 GLU A N 1
ATOM 989 C CA . GLU A 1 135 ? 3.992 13.769 10.281 1.00 64.75 135 GLU A CA 1
ATOM 990 C C . GLU A 1 135 ? 4.266 15.201 10.768 1.00 64.75 135 GLU A C 1
ATOM 992 O O . GLU A 1 135 ? 3.365 15.838 11.314 1.00 64.75 135 GLU A O 1
ATOM 997 N N . ASP A 1 136 ? 5.466 15.734 10.519 1.00 67.81 136 ASP A N 1
ATOM 998 C CA . ASP A 1 136 ? 5.876 17.071 10.979 1.00 67.81 136 ASP A CA 1
ATOM 999 C C . ASP A 1 136 ? 5.205 18.204 10.197 1.00 67.81 136 ASP A C 1
ATOM 1001 O O . ASP A 1 136 ? 5.033 19.307 10.714 1.00 67.81 136 ASP A O 1
ATOM 1005 N N . GLY A 1 137 ? 4.848 17.950 8.942 1.00 72.31 137 GLY A N 1
ATOM 1006 C CA . GLY A 1 137 ? 4.232 18.904 8.036 1.00 72.31 137 GLY A CA 1
ATOM 1007 C C . GLY A 1 137 ? 2.718 18.792 8.070 1.00 72.31 137 GLY A C 1
ATOM 1008 O O . GLY A 1 137 ? 2.050 19.441 8.866 1.00 72.31 137 GLY A O 1
ATOM 1009 N N . LEU A 1 138 ? 2.165 17.983 7.166 1.00 69.31 138 LEU A N 1
ATOM 1010 C CA . LEU A 1 138 ? 0.726 17.943 6.921 1.00 69.31 138 LEU A CA 1
ATOM 1011 C C . LEU A 1 138 ? -0.059 17.515 8.166 1.00 69.31 138 LEU A C 1
ATOM 1013 O O . LEU A 1 138 ? -1.047 18.158 8.499 1.00 69.31 138 LEU A O 1
ATOM 1017 N N . LEU A 1 139 ? 0.373 16.467 8.871 1.00 70.62 139 LEU A N 1
ATOM 1018 C CA . LEU A 1 139 ? -0.392 15.928 10.002 1.00 70.62 139 LEU A CA 1
ATOM 1019 C C . LEU A 1 139 ? -0.362 16.827 11.241 1.00 70.62 139 LEU A C 1
ATOM 1021 O O . LEU A 1 139 ? -1.304 16.780 12.036 1.00 70.62 139 LEU A O 1
ATOM 1025 N N . SER A 1 140 ? 0.688 17.635 11.404 1.00 71.94 140 SER A N 1
ATOM 1026 C CA . SER A 1 140 ? 0.817 18.562 12.531 1.00 71.94 140 SER A CA 1
ATOM 1027 C C . SER A 1 140 ? -0.066 19.806 12.366 1.00 71.94 140 SER A C 1
ATOM 1029 O O . SER A 1 140 ? -0.556 20.343 13.360 1.00 71.94 140 SER A O 1
ATOM 1031 N N . VAL A 1 141 ? -0.316 20.244 11.124 1.00 75.94 141 VAL A N 1
ATOM 1032 C CA . VAL A 1 141 ? -1.086 21.467 10.827 1.00 75.94 141 VAL A CA 1
ATOM 1033 C C . VAL A 1 141 ? -2.512 21.200 10.336 1.00 75.94 141 VAL A C 1
ATOM 1035 O O . VAL A 1 141 ? -3.380 22.066 10.465 1.00 75.94 141 VAL A O 1
ATOM 1038 N N . TRP A 1 142 ? -2.786 20.020 9.773 1.00 80.31 142 TRP A N 1
ATOM 1039 C CA . TRP A 1 142 ? -4.088 19.688 9.197 1.00 80.31 142 TRP A CA 1
ATOM 1040 C C . TRP A 1 142 ? -5.042 19.135 10.255 1.00 80.31 142 TRP A C 1
ATOM 1042 O O . TRP A 1 142 ? -4.956 17.985 10.687 1.00 80.31 142 TRP A O 1
ATOM 1052 N N . MET A 1 143 ? -6.003 19.969 10.650 1.00 85.56 143 MET A N 1
ATOM 1053 C CA . MET A 1 143 ? -6.942 19.661 11.733 1.00 85.56 143 MET A CA 1
ATOM 1054 C C . MET A 1 143 ? -8.293 19.111 11.268 1.00 85.56 143 MET A C 1
ATOM 1056 O O . MET A 1 143 ? -9.119 18.749 12.104 1.00 85.56 143 MET A O 1
ATOM 1060 N N . ARG A 1 144 ? -8.549 19.060 9.958 1.00 91.31 144 ARG A N 1
ATOM 1061 C CA . ARG A 1 144 ? -9.799 18.542 9.372 1.00 91.31 144 ARG A CA 1
ATOM 1062 C C . ARG A 1 144 ? -9.728 17.016 9.187 1.00 91.31 144 ARG A C 1
ATOM 1064 O O . ARG A 1 144 ? -8.624 16.467 9.221 1.00 91.31 144 ARG A O 1
ATOM 1071 N N . PRO A 1 145 ? -10.866 16.322 9.004 1.00 92.56 145 PRO A N 1
ATOM 1072 C CA . PRO A 1 145 ? -10.853 14.913 8.636 1.00 92.56 145 PRO A CA 1
ATOM 1073 C C . PRO A 1 145 ? -10.014 14.668 7.379 1.00 92.56 145 PRO A C 1
ATOM 1075 O O . PRO A 1 145 ? -10.020 15.473 6.446 1.00 92.56 145 PRO A O 1
ATOM 1078 N N . PHE A 1 146 ? -9.263 13.572 7.386 1.00 91.88 146 PHE A N 1
ATOM 1079 C CA . PHE A 1 146 ? -8.466 13.132 6.246 1.00 91.88 146 PHE A CA 1
ATOM 1080 C C . PHE A 1 146 ? -8.241 11.622 6.318 1.00 91.88 146 PHE A C 1
ATOM 1082 O O . PHE A 1 146 ? -8.333 11.010 7.388 1.00 91.88 146 PHE A O 1
ATOM 1089 N N . ALA A 1 147 ? -7.871 11.031 5.191 1.00 92.50 147 ALA A N 1
ATOM 1090 C CA . ALA A 1 147 ? -7.361 9.675 5.120 1.00 92.50 147 ALA A CA 1
ATOM 1091 C C . ALA A 1 147 ? -6.218 9.572 4.106 1.00 92.50 147 ALA A C 1
ATOM 1093 O O . ALA A 1 147 ? -6.171 10.318 3.131 1.00 92.50 147 ALA A O 1
ATOM 1094 N N . TRP A 1 148 ? -5.303 8.638 4.329 1.00 92.00 148 TRP A N 1
ATOM 1095 C CA . TRP A 1 148 ? -4.243 8.290 3.392 1.00 92.00 148 TRP A CA 1
ATOM 1096 C C . TRP A 1 148 ? -4.057 6.782 3.415 1.00 92.00 148 TRP A C 1
ATOM 1098 O O . TRP A 1 148 ? -3.859 6.210 4.485 1.00 92.00 148 TRP A O 1
ATOM 1108 N N . LEU A 1 149 ? -4.155 6.136 2.260 1.00 93.44 149 LEU A N 1
ATOM 1109 C CA . LEU A 1 149 ? -4.073 4.686 2.126 1.00 93.44 149 LEU A CA 1
ATOM 1110 C C . LEU A 1 149 ? -3.006 4.338 1.096 1.00 93.44 149 LEU A C 1
ATOM 1112 O O . LEU A 1 149 ? -3.035 4.857 -0.020 1.00 93.44 149 LEU A O 1
ATOM 1116 N N . LEU A 1 150 ? -2.105 3.437 1.472 1.00 93.81 150 LEU A N 1
ATOM 1117 C CA . LEU A 1 150 ? -1.152 2.785 0.591 1.00 93.81 150 LEU A CA 1
ATOM 1118 C C . LEU A 1 150 ? -1.489 1.301 0.543 1.00 93.81 150 LEU A C 1
ATOM 1120 O O . LEU A 1 150 ? -1.366 0.602 1.547 1.00 93.81 150 LEU A O 1
ATOM 1124 N N . VAL A 1 151 ? -1.888 0.831 -0.632 1.00 94.38 151 VAL A N 1
ATOM 1125 C CA . VAL A 1 151 ? -2.119 -0.586 -0.910 1.00 94.38 151 VAL A CA 1
ATOM 1126 C C . VAL A 1 151 ? -1.036 -1.053 -1.863 1.00 94.38 151 VAL A C 1
ATOM 1128 O O . VAL A 1 151 ? -0.782 -0.407 -2.876 1.00 94.38 151 VAL A O 1
ATOM 1131 N N . ALA A 1 152 ? -0.369 -2.147 -1.535 1.00 93.50 152 ALA A N 1
ATOM 1132 C CA . ALA A 1 152 ? 0.655 -2.736 -2.374 1.00 93.50 152 ALA A CA 1
ATOM 1133 C C . ALA A 1 152 ? 0.250 -4.163 -2.728 1.00 93.50 152 ALA A C 1
ATOM 1135 O O . ALA A 1 152 ? 0.145 -5.013 -1.849 1.00 93.50 152 ALA A O 1
ATOM 1136 N N . GLU A 1 153 ? 0.033 -4.422 -4.012 1.00 93.06 153 GLU A N 1
ATOM 1137 C CA . GLU A 1 153 ? -0.201 -5.763 -4.537 1.00 93.06 153 GLU A CA 1
ATOM 1138 C C . GLU A 1 153 ? 1.120 -6.401 -4.951 1.00 93.06 153 GLU A C 1
ATOM 1140 O O . GLU A 1 153 ? 1.952 -5.730 -5.576 1.00 93.06 153 GLU A O 1
ATOM 1145 N N . PRO A 1 154 ? 1.347 -7.680 -4.650 1.00 91.50 154 PRO A N 1
ATOM 1146 C CA . PRO A 1 154 ? 2.528 -8.359 -5.141 1.00 91.50 154 PRO A CA 1
ATOM 1147 C C . PRO A 1 154 ? 2.367 -8.614 -6.642 1.00 91.50 154 PRO A C 1
ATOM 1149 O O . PRO A 1 154 ? 1.341 -9.099 -7.116 1.00 91.50 154 PRO A O 1
ATOM 1152 N N . VAL A 1 155 ? 3.394 -8.268 -7.408 1.00 90.50 155 VAL A N 1
ATOM 1153 C CA . VAL A 1 155 ? 3.457 -8.553 -8.840 1.00 90.50 155 VAL A CA 1
ATOM 1154 C C . VAL A 1 155 ? 3.883 -10.001 -9.021 1.00 90.50 155 VAL A C 1
ATOM 1156 O O . VAL A 1 155 ? 4.900 -10.425 -8.479 1.00 90.50 155 VAL A O 1
ATOM 1159 N N . ASP A 1 156 ? 3.124 -10.750 -9.815 1.00 85.88 156 ASP A N 1
ATOM 1160 C CA . ASP A 1 156 ? 3.440 -12.143 -10.115 1.00 85.88 156 ASP A CA 1
ATOM 1161 C C . ASP A 1 156 ? 4.855 -12.277 -10.728 1.00 85.88 156 ASP A C 1
ATOM 1163 O O . ASP A 1 156 ? 5.214 -11.489 -11.610 1.00 85.88 156 ASP A O 1
ATOM 1167 N N . PRO A 1 157 ? 5.668 -13.281 -10.338 1.00 83.00 157 PRO A N 1
ATOM 1168 C CA . PRO A 1 157 ? 7.018 -13.452 -10.877 1.00 83.00 157 PRO A CA 1
ATOM 1169 C C . PRO A 1 157 ? 7.088 -13.559 -12.407 1.00 83.00 157 PRO A C 1
ATOM 1171 O O . PRO A 1 157 ? 8.056 -13.087 -13.008 1.00 83.00 157 PRO A O 1
ATOM 1174 N N . SER A 1 158 ? 6.078 -14.144 -13.065 1.00 86.25 158 SER A N 1
ATOM 1175 C CA . SER A 1 158 ? 6.028 -14.203 -14.532 1.00 86.25 158 SER A CA 1
ATOM 1176 C C . SER A 1 158 ? 5.738 -12.832 -15.143 1.00 86.25 158 SER A C 1
ATOM 1178 O O . SER A 1 158 ? 6.302 -12.489 -16.183 1.00 86.25 158 SER A O 1
ATOM 1180 N N . GLU A 1 159 ? 4.894 -12.025 -14.496 1.00 88.12 159 GLU A N 1
ATOM 1181 C CA . GLU A 1 159 ? 4.658 -10.639 -14.893 1.00 88.12 159 GLU A CA 1
ATOM 1182 C C . GLU A 1 159 ? 5.918 -9.793 -14.691 1.00 88.12 159 GLU A C 1
ATOM 1184 O O . GLU A 1 159 ? 6.320 -9.073 -15.605 1.00 88.12 159 GLU A O 1
ATOM 1189 N N . ALA A 1 160 ? 6.595 -9.936 -13.550 1.00 85.19 160 ALA A N 1
ATOM 1190 C CA . ALA A 1 160 ? 7.860 -9.265 -13.274 1.00 85.19 160 ALA A CA 1
ATOM 1191 C C . ALA A 1 160 ? 8.932 -9.608 -14.326 1.00 85.19 160 ALA A C 1
ATOM 1193 O O . ALA A 1 160 ? 9.632 -8.713 -14.804 1.00 85.19 160 ALA A O 1
ATOM 1194 N N . GLY A 1 161 ? 9.018 -10.879 -14.739 1.00 85.12 161 GLY A N 1
ATOM 1195 C CA . GLY A 1 161 ? 9.890 -11.322 -15.831 1.00 85.12 161 GLY A CA 1
ATOM 1196 C C . GLY A 1 161 ? 9.570 -10.631 -17.159 1.00 85.12 161 GLY A C 1
ATOM 1197 O O . GLY A 1 161 ? 10.458 -10.042 -17.771 1.00 85.12 161 GLY A O 1
ATOM 1198 N N . ARG A 1 162 ? 8.288 -10.601 -17.554 1.00 88.88 162 ARG A N 1
ATOM 1199 C CA . ARG A 1 162 ? 7.843 -9.890 -18.768 1.00 88.88 162 ARG A CA 1
ATOM 1200 C C . ARG A 1 162 ? 8.188 -8.400 -18.725 1.00 88.88 162 ARG A C 1
ATOM 1202 O O . ARG A 1 162 ? 8.676 -7.858 -19.710 1.00 88.88 162 ARG A O 1
ATOM 1209 N N . LEU A 1 163 ? 7.976 -7.739 -17.585 1.00 87.75 163 LEU A N 1
ATOM 1210 C CA . LEU A 1 163 ? 8.318 -6.324 -17.401 1.00 87.75 163 LEU A CA 1
ATOM 1211 C C . LEU A 1 163 ? 9.826 -6.071 -17.541 1.00 87.75 163 LEU A C 1
ATOM 1213 O O . LEU A 1 163 ? 10.228 -5.049 -18.102 1.00 87.75 163 LEU A O 1
ATOM 1217 N N . ALA A 1 164 ? 10.660 -6.985 -17.038 1.00 85.94 164 ALA A N 1
ATOM 1218 C CA . ALA A 1 164 ? 12.109 -6.894 -17.169 1.00 85.94 164 ALA A CA 1
ATOM 1219 C C . ALA A 1 164 ? 12.566 -7.062 -18.629 1.00 85.94 164 ALA A C 1
ATOM 1221 O O . ALA A 1 164 ? 13.400 -6.279 -19.092 1.00 85.94 164 ALA A O 1
ATOM 1222 N N . ASP A 1 165 ? 11.992 -8.019 -19.361 1.00 88.06 165 ASP A N 1
ATOM 1223 C CA . ASP A 1 165 ? 12.297 -8.255 -20.778 1.00 88.06 165 ASP A CA 1
ATOM 1224 C C . ASP A 1 165 ? 11.889 -7.059 -21.652 1.00 88.06 165 ASP A C 1
ATOM 1226 O O . ASP A 1 165 ? 12.712 -6.523 -22.404 1.00 88.06 165 ASP A O 1
ATOM 1230 N N . ASP A 1 166 ? 10.665 -6.556 -21.467 1.00 89.44 166 ASP A N 1
ATOM 1231 C CA . ASP A 1 166 ? 10.152 -5.357 -22.139 1.00 89.44 166 ASP A CA 1
ATOM 1232 C C . ASP A 1 166 ? 11.055 -4.139 -21.907 1.00 89.44 166 ASP A C 1
ATOM 1234 O O . ASP A 1 166 ? 11.319 -3.338 -22.816 1.00 89.44 166 ASP A O 1
ATOM 1238 N N . LEU A 1 167 ? 11.526 -3.970 -20.670 1.00 88.75 167 LEU A N 1
ATOM 1239 C CA . LEU A 1 167 ? 12.416 -2.877 -20.312 1.00 88.75 167 LEU A CA 1
ATOM 1240 C C . LEU A 1 167 ? 13.794 -3.046 -20.953 1.00 88.75 167 LEU A C 1
ATOM 1242 O O . LEU A 1 167 ? 14.348 -2.064 -21.449 1.00 88.75 167 LEU A O 1
ATOM 1246 N N . ALA A 1 168 ? 14.332 -4.266 -20.994 1.00 86.81 168 ALA A N 1
ATOM 1247 C CA . ALA A 1 168 ? 15.599 -4.555 -21.655 1.00 86.81 168 ALA A CA 1
ATOM 1248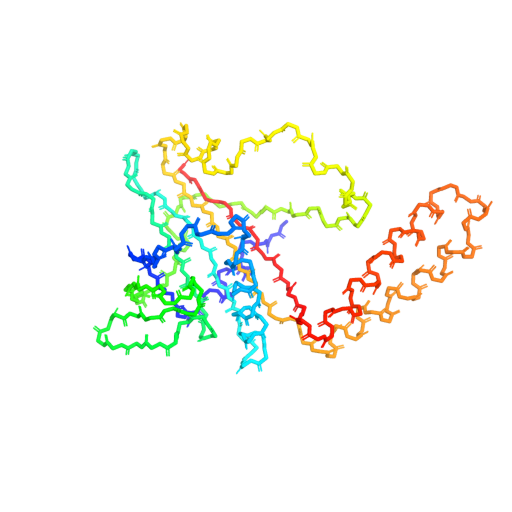 C C . ALA A 1 168 ? 15.533 -4.245 -23.162 1.00 86.81 168 ALA A C 1
ATOM 1250 O O . ALA A 1 168 ? 16.474 -3.666 -23.713 1.00 86.81 168 ALA A O 1
ATOM 1251 N N . ASP A 1 169 ? 14.414 -4.551 -23.824 1.00 89.75 169 ASP A N 1
ATOM 1252 C CA . ASP A 1 169 ? 14.175 -4.198 -25.228 1.00 89.75 169 ASP A CA 1
ATOM 1253 C C . ASP A 1 169 ? 14.116 -2.687 -25.467 1.00 89.75 169 ASP A C 1
ATOM 1255 O O . ASP A 1 169 ? 14.689 -2.172 -26.434 1.00 89.75 169 ASP A O 1
ATOM 1259 N N . ARG A 1 170 ? 13.431 -1.944 -24.594 1.00 88.06 170 ARG A N 1
ATOM 1260 C CA . ARG A 1 170 ? 13.382 -0.474 -24.673 1.00 88.06 170 ARG A CA 1
ATOM 1261 C C . ARG A 1 170 ? 14.758 0.138 -24.416 1.00 88.06 170 ARG A C 1
ATOM 1263 O O . ARG A 1 170 ? 15.182 1.006 -25.174 1.00 88.06 170 ARG A O 1
ATOM 1270 N N . GLN A 1 171 ? 15.487 -0.375 -23.426 1.00 88.31 171 GLN A N 1
ATOM 1271 C CA . GLN A 1 171 ? 16.841 0.063 -23.098 1.00 88.31 171 GLN A CA 1
ATOM 1272 C C . GLN A 1 171 ? 17.800 -0.141 -24.278 1.00 88.31 171 GLN A C 1
ATOM 1274 O O . GLN A 1 171 ? 18.594 0.749 -24.581 1.00 88.31 171 GLN A O 1
ATOM 1279 N N . ARG A 1 172 ? 17.737 -1.294 -24.962 1.00 87.94 172 ARG A N 1
ATOM 1280 C CA . ARG A 1 172 ? 18.547 -1.566 -26.162 1.00 87.94 172 ARG A CA 1
ATOM 1281 C C . ARG A 1 172 ? 18.282 -0.546 -27.268 1.00 87.94 172 ARG A C 1
ATOM 1283 O O . ARG A 1 172 ? 19.234 -0.016 -27.837 1.00 87.94 172 ARG A O 1
ATOM 1290 N N . ARG A 1 173 ? 17.007 -0.244 -27.534 1.00 89.00 173 ARG A N 1
ATOM 1291 C CA . ARG A 1 173 ? 16.606 0.756 -28.536 1.00 89.00 173 ARG A CA 1
ATOM 1292 C C . ARG A 1 173 ? 17.113 2.153 -28.184 1.00 89.00 173 ARG A C 1
ATOM 1294 O O . ARG A 1 173 ? 17.810 2.746 -29.002 1.00 89.00 173 ARG A O 1
ATOM 1301 N N . ALA A 1 174 ? 16.872 2.619 -26.959 1.00 88.25 174 ALA A N 1
ATOM 1302 C CA . ALA A 1 174 ? 17.337 3.932 -26.509 1.00 88.25 174 ALA A CA 1
ATOM 1303 C C . ALA A 1 174 ? 18.866 4.059 -26.606 1.00 88.25 174 ALA A C 1
ATOM 1305 O O . ALA A 1 174 ? 19.389 5.022 -27.158 1.00 88.25 174 ALA A O 1
ATOM 1306 N N . ARG A 1 175 ? 19.610 3.028 -26.178 1.00 89.44 175 ARG A N 1
ATOM 1307 C CA . ARG A 1 175 ? 21.079 2.997 -26.303 1.00 89.44 175 ARG A CA 1
ATOM 1308 C C . ARG A 1 175 ? 21.561 3.088 -27.748 1.00 89.44 175 ARG A C 1
ATOM 1310 O O . ARG A 1 175 ? 22.540 3.777 -27.999 1.00 89.44 175 ARG A O 1
ATOM 1317 N N . SER A 1 176 ? 20.883 2.427 -28.687 1.00 89.94 176 SER A N 1
ATOM 1318 C CA . SER A 1 176 ? 21.252 2.495 -30.109 1.00 89.94 176 SER A CA 1
ATOM 1319 C C . SER A 1 176 ? 21.056 3.885 -30.727 1.00 89.94 176 SER A C 1
ATOM 1321 O O . SER A 1 176 ? 21.678 4.194 -31.738 1.00 89.94 176 SER A O 1
ATOM 1323 N N . MET A 1 177 ? 20.220 4.728 -30.113 1.00 89.19 177 MET A N 1
ATOM 1324 C CA . MET A 1 177 ? 19.921 6.087 -30.574 1.00 89.19 177 MET A CA 1
ATOM 1325 C C . MET A 1 177 ? 20.562 7.182 -29.708 1.00 89.19 177 MET A C 1
ATOM 1327 O O . MET A 1 177 ? 20.480 8.358 -30.056 1.00 89.19 177 MET A O 1
ATOM 1331 N N . ALA A 1 178 ? 21.234 6.814 -28.615 1.00 85.38 178 ALA A N 1
ATOM 1332 C CA . ALA A 1 178 ? 21.749 7.745 -27.612 1.00 85.38 178 ALA A CA 1
ATOM 1333 C C . ALA A 1 178 ? 22.808 8.723 -28.150 1.00 85.38 178 ALA A C 1
ATOM 1335 O O . ALA A 1 178 ? 22.887 9.856 -27.686 1.00 85.38 178 ALA A O 1
ATOM 1336 N N . GLU A 1 179 ? 23.607 8.313 -29.139 1.00 84.19 179 GLU A N 1
ATOM 1337 C CA . GLU A 1 179 ? 24.586 9.198 -29.793 1.00 84.19 179 GLU A CA 1
ATOM 1338 C C . GLU A 1 179 ? 23.924 10.202 -30.753 1.00 84.19 179 GLU A C 1
ATOM 1340 O O . GLU A 1 179 ? 24.509 11.236 -31.067 1.00 84.19 179 GLU A O 1
ATOM 1345 N N . MET A 1 180 ? 22.697 9.916 -31.204 1.00 88.00 180 MET A N 1
ATOM 1346 C CA . MET A 1 180 ? 21.951 10.728 -32.173 1.00 88.00 180 MET A CA 1
ATOM 1347 C C . MET A 1 180 ? 20.932 11.673 -31.518 1.00 88.00 180 MET A C 1
ATOM 1349 O O . MET A 1 180 ? 20.452 12.592 -32.179 1.00 88.00 180 MET A O 1
ATOM 1353 N N . SER A 1 181 ? 20.588 11.463 -30.243 1.00 91.75 181 SER A N 1
ATOM 1354 C CA . SER A 1 181 ? 19.636 12.293 -29.498 1.00 91.75 181 SER A CA 1
ATOM 1355 C C . SER A 1 181 ? 20.002 12.355 -28.007 1.00 91.75 181 SER A C 1
ATOM 1357 O O . SER A 1 181 ? 20.083 11.315 -27.342 1.00 91.75 181 SER A O 1
ATOM 1359 N N . PRO A 1 182 ? 20.174 13.567 -27.443 1.00 85.12 182 PRO A N 1
ATOM 1360 C CA . PRO A 1 182 ? 20.331 13.754 -26.002 1.00 85.12 182 PRO A CA 1
ATOM 1361 C C . PRO A 1 182 ? 19.167 13.175 -25.184 1.00 85.12 182 PRO A C 1
ATOM 1363 O O . PRO A 1 182 ? 19.386 12.634 -24.100 1.00 85.12 182 PRO A O 1
ATOM 1366 N N . GLU A 1 183 ? 17.938 13.243 -25.700 1.00 86.25 183 GLU A N 1
ATOM 1367 C CA . GLU A 1 183 ? 16.749 12.674 -25.062 1.00 86.25 183 GLU A CA 1
ATOM 1368 C C . GLU A 1 183 ? 16.852 11.148 -24.939 1.00 86.25 183 GLU A C 1
ATOM 1370 O O . GLU A 1 183 ? 16.594 10.594 -23.867 1.00 86.25 183 GLU A O 1
ATOM 1375 N N . GLU A 1 184 ? 17.300 10.471 -25.999 1.00 87.56 184 GLU A N 1
ATOM 1376 C CA . GLU A 1 184 ? 17.517 9.019 -26.003 1.00 87.56 184 GLU A CA 1
ATOM 1377 C C . GLU A 1 184 ? 18.677 8.601 -25.090 1.00 87.56 184 GLU A C 1
ATOM 1379 O O . GLU A 1 184 ? 18.616 7.556 -24.439 1.00 87.56 184 GLU A O 1
ATOM 1384 N N . SER A 1 185 ? 19.702 9.447 -24.949 1.00 85.06 185 SER A N 1
ATOM 1385 C CA . SER A 1 185 ? 20.775 9.240 -23.970 1.00 85.06 185 SER A CA 1
ATOM 1386 C C . SER A 1 185 ? 20.245 9.250 -22.530 1.00 85.06 185 SER A C 1
ATOM 1388 O O . SER A 1 185 ? 20.505 8.324 -21.755 1.00 85.06 185 SER A O 1
ATOM 1390 N N . VAL A 1 186 ? 19.411 10.235 -22.172 1.00 87.38 186 VAL A N 1
ATOM 1391 C CA . VAL A 1 186 ? 18.769 10.295 -20.846 1.00 87.38 186 VAL A CA 1
ATOM 1392 C C . VAL A 1 186 ? 17.817 9.113 -20.639 1.00 87.38 186 VAL A C 1
ATOM 1394 O O . VAL A 1 186 ? 17.825 8.490 -19.571 1.00 87.38 186 VAL A O 1
ATOM 1397 N N . ALA A 1 187 ? 17.026 8.759 -21.657 1.00 86.31 187 ALA A N 1
ATOM 1398 C CA . ALA A 1 187 ? 16.126 7.612 -21.610 1.00 86.31 187 ALA A CA 1
ATOM 1399 C C . ALA A 1 187 ? 16.890 6.299 -21.372 1.00 86.31 187 ALA A C 1
ATOM 1401 O O . ALA A 1 187 ? 16.485 5.503 -20.523 1.00 86.31 187 ALA A O 1
ATOM 1402 N N . ALA A 1 188 ? 18.030 6.102 -22.039 1.00 86.62 188 ALA A N 1
ATOM 1403 C CA . ALA A 1 188 ? 18.883 4.933 -21.860 1.00 86.62 188 ALA A CA 1
ATOM 1404 C C . ALA A 1 188 ? 19.396 4.797 -20.416 1.00 86.62 188 ALA A C 1
ATOM 1406 O O . ALA A 1 188 ? 19.341 3.701 -19.851 1.00 86.62 188 ALA A O 1
ATOM 1407 N N . VAL A 1 189 ? 19.843 5.897 -19.794 1.00 86.81 189 VAL A N 1
ATOM 1408 C CA . VAL A 1 189 ? 20.305 5.892 -18.393 1.00 86.81 189 VAL A CA 1
ATOM 1409 C C . VAL A 1 189 ? 19.149 5.607 -17.432 1.00 86.81 189 VAL A C 1
ATOM 1411 O O . VAL A 1 189 ? 19.293 4.785 -16.522 1.00 86.81 189 VAL A O 1
ATOM 1414 N N . ARG A 1 190 ? 17.986 6.240 -17.639 1.00 87.50 190 ARG A N 1
ATOM 1415 C CA . ARG A 1 190 ? 16.784 5.999 -16.824 1.00 87.50 190 ARG A CA 1
ATOM 1416 C C . ARG A 1 190 ? 16.354 4.531 -16.888 1.00 87.50 190 ARG A C 1
ATOM 1418 O O . ARG A 1 190 ? 16.113 3.912 -15.852 1.00 87.50 190 ARG A O 1
ATOM 1425 N N . MET A 1 191 ? 16.301 3.960 -18.092 1.00 87.12 191 MET A N 1
ATOM 1426 C CA . MET A 1 191 ? 15.929 2.559 -18.308 1.00 87.12 191 MET A CA 1
ATOM 1427 C C . MET A 1 191 ? 16.939 1.591 -17.692 1.00 87.12 191 MET A C 1
ATOM 1429 O O . MET A 1 191 ? 16.537 0.602 -17.087 1.00 87.12 191 MET A O 1
ATOM 1433 N N . GLU A 1 192 ? 18.238 1.883 -17.780 1.00 86.38 192 GLU A N 1
ATOM 1434 C CA . GLU A 1 192 ? 19.265 1.062 -17.140 1.00 86.38 192 GLU A CA 1
ATOM 1435 C C . GLU A 1 192 ? 19.118 1.035 -15.613 1.00 86.38 192 GLU A C 1
ATOM 1437 O O . GLU A 1 192 ? 19.197 -0.039 -15.010 1.00 86.38 192 GLU A O 1
ATOM 1442 N N . ARG A 1 193 ? 18.879 2.191 -14.975 1.00 85.50 193 ARG A N 1
ATOM 1443 C CA . ARG A 1 193 ? 18.632 2.247 -13.524 1.00 85.50 193 ARG A CA 1
ATOM 1444 C C . ARG A 1 193 ? 17.405 1.418 -13.147 1.00 85.50 193 ARG A C 1
ATOM 1446 O O . ARG A 1 193 ? 17.502 0.556 -12.275 1.00 85.50 193 ARG A O 1
ATOM 1453 N N . ARG A 1 194 ? 16.301 1.593 -13.878 1.00 84.94 194 ARG A N 1
ATOM 1454 C CA . ARG A 1 194 ? 15.065 0.833 -13.656 1.00 84.94 194 ARG A CA 1
ATOM 1455 C C . ARG A 1 194 ? 15.252 -0.675 -13.857 1.00 84.94 194 ARG A C 1
ATOM 1457 O O . ARG A 1 194 ? 14.683 -1.471 -13.119 1.00 84.94 194 ARG A O 1
ATOM 1464 N N . HIS A 1 195 ? 16.081 -1.086 -14.813 1.00 83.69 195 HIS A N 1
ATOM 1465 C CA . HIS A 1 195 ? 16.371 -2.498 -15.053 1.00 83.69 195 HIS A CA 1
ATOM 1466 C C . HIS A 1 195 ? 17.169 -3.113 -13.898 1.00 83.69 195 HIS A C 1
ATOM 1468 O O . HIS A 1 195 ? 16.866 -4.227 -13.475 1.00 83.69 195 HIS A O 1
ATOM 1474 N N . ARG A 1 196 ? 18.132 -2.386 -13.314 1.00 82.25 196 ARG A N 1
ATOM 1475 C CA . ARG A 1 196 ? 18.831 -2.861 -12.106 1.00 82.25 196 ARG A CA 1
ATOM 1476 C C . ARG A 1 196 ? 17.886 -3.023 -10.914 1.00 82.25 196 ARG A C 1
ATOM 1478 O O . ARG A 1 196 ? 18.029 -4.003 -10.188 1.00 82.25 196 ARG A O 1
ATOM 1485 N N . GLU A 1 197 ? 16.933 -2.110 -10.729 1.00 80.75 197 GLU A N 1
ATOM 1486 C CA . GLU A 1 197 ? 15.895 -2.230 -9.691 1.00 80.75 197 GLU A CA 1
ATOM 1487 C C . GLU A 1 197 ? 15.061 -3.504 -9.880 1.00 80.75 197 GLU A C 1
ATOM 1489 O O . GLU A 1 197 ? 14.956 -4.303 -8.952 1.00 80.75 197 GLU A O 1
ATOM 1494 N N . LEU A 1 198 ? 14.552 -3.750 -11.094 1.00 81.94 198 LEU A N 1
ATOM 1495 C CA . LEU A 1 198 ? 13.756 -4.949 -11.395 1.00 81.94 198 LEU A CA 1
ATOM 1496 C C . LEU A 1 198 ? 14.543 -6.257 -11.225 1.00 81.94 198 LEU A C 1
ATOM 1498 O O . LEU A 1 198 ? 13.982 -7.287 -10.860 1.00 81.94 198 LEU A O 1
ATOM 1502 N N . ARG A 1 199 ? 15.861 -6.248 -11.454 1.00 77.75 199 ARG A N 1
ATOM 1503 C CA . ARG A 1 199 ? 16.683 -7.435 -11.171 1.00 77.75 199 ARG A CA 1
ATOM 1504 C C . ARG A 1 199 ? 16.849 -7.693 -9.675 1.00 77.75 199 ARG A C 1
ATOM 1506 O O . ARG A 1 199 ? 16.933 -8.855 -9.294 1.00 77.75 199 ARG A O 1
ATOM 1513 N N . ARG A 1 200 ? 16.883 -6.650 -8.836 1.00 76.06 200 ARG A N 1
ATOM 1514 C CA . ARG A 1 200 ? 16.902 -6.801 -7.368 1.00 76.06 200 ARG A CA 1
ATOM 1515 C C . ARG A 1 200 ? 15.554 -7.283 -6.827 1.00 76.06 200 ARG A C 1
ATOM 1517 O O . ARG A 1 200 ? 15.528 -8.090 -5.907 1.00 76.06 200 ARG A O 1
ATOM 1524 N N . SER A 1 201 ? 14.439 -6.888 -7.445 1.00 74.50 201 SER A N 1
ATOM 1525 C CA . SER A 1 201 ? 13.109 -7.342 -7.012 1.00 74.50 201 SER A CA 1
ATOM 1526 C C . SER A 1 201 ? 12.861 -8.843 -7.206 1.00 74.50 201 SER A C 1
ATOM 1528 O O . SER A 1 201 ? 11.893 -9.366 -6.669 1.00 74.50 201 SER A O 1
ATOM 1530 N N . ALA A 1 202 ? 13.726 -9.562 -7.933 1.00 69.88 202 ALA A N 1
ATOM 1531 C CA . ALA A 1 202 ? 13.649 -11.021 -8.022 1.00 69.88 202 ALA A CA 1
ATOM 1532 C C . ALA A 1 202 ? 13.860 -11.714 -6.660 1.00 69.88 202 ALA A C 1
ATOM 1534 O O . ALA A 1 202 ? 13.288 -12.777 -6.429 1.00 69.88 202 ALA A O 1
ATOM 1535 N N . THR A 1 203 ? 14.655 -11.125 -5.760 1.00 71.31 203 THR A N 1
ATOM 1536 C CA . THR A 1 203 ? 14.836 -11.619 -4.383 1.00 71.31 203 THR A CA 1
ATOM 1537 C C . THR A 1 203 ? 13.901 -10.929 -3.397 1.00 71.31 203 THR A C 1
ATOM 1539 O O . THR A 1 203 ? 13.295 -11.594 -2.557 1.00 71.31 203 THR A O 1
ATOM 1542 N N . ASP A 1 204 ? 13.742 -9.613 -3.533 1.00 78.44 204 ASP A N 1
ATOM 1543 C CA . ASP A 1 204 ? 13.086 -8.780 -2.514 1.00 78.44 204 ASP A CA 1
ATOM 1544 C C . ASP A 1 204 ? 11.563 -8.652 -2.737 1.00 78.44 204 ASP A C 1
ATOM 1546 O O . ASP A 1 204 ? 10.839 -8.116 -1.901 1.00 78.44 204 ASP A O 1
ATOM 1550 N N . GLY A 1 205 ? 11.071 -9.162 -3.867 1.00 84.25 205 GLY A N 1
ATOM 1551 C CA . GLY A 1 205 ? 9.694 -9.011 -4.318 1.00 84.25 205 GLY A CA 1
ATOM 1552 C C . GLY A 1 205 ? 9.453 -7.708 -5.080 1.00 84.25 205 GLY A C 1
ATOM 1553 O O . GLY A 1 205 ? 10.129 -6.695 -4.875 1.00 84.25 205 GLY A O 1
ATOM 1554 N N . LEU A 1 206 ? 8.485 -7.735 -5.998 1.00 89.00 206 LEU A N 1
ATOM 1555 C CA . LEU A 1 206 ? 8.042 -6.567 -6.757 1.00 89.00 206 LEU A CA 1
ATOM 1556 C C . LEU A 1 206 ? 6.602 -6.234 -6.377 1.00 89.00 206 LEU A C 1
ATOM 1558 O O . LEU A 1 206 ? 5.735 -7.093 -6.441 1.00 89.00 206 LEU A O 1
ATOM 1562 N N . TRP A 1 207 ? 6.338 -4.978 -6.031 1.00 90.25 207 TRP A N 1
ATOM 1563 C CA . TRP A 1 207 ? 5.012 -4.529 -5.615 1.00 90.25 207 TRP A CA 1
ATOM 1564 C C . TRP A 1 207 ? 4.444 -3.492 -6.586 1.00 90.25 207 TRP A C 1
ATOM 1566 O O . TRP A 1 207 ? 5.149 -2.567 -7.002 1.00 90.25 207 TRP A O 1
ATOM 1576 N N . ARG A 1 208 ? 3.156 -3.613 -6.911 1.00 90.75 208 ARG A N 1
ATOM 1577 C CA . ARG A 1 208 ? 2.357 -2.565 -7.548 1.00 90.75 208 ARG A CA 1
ATOM 1578 C C . ARG A 1 208 ? 1.707 -1.743 -6.444 1.00 90.75 208 ARG A C 1
ATOM 1580 O O . ARG A 1 208 ? 0.937 -2.268 -5.651 1.00 90.75 208 ARG A O 1
ATOM 1587 N N . VAL A 1 209 ? 2.068 -0.466 -6.357 1.00 91.31 209 VAL A N 1
ATOM 1588 C CA . VAL A 1 209 ? 1.648 0.408 -5.255 1.00 91.31 209 VAL A CA 1
ATOM 1589 C C . VAL A 1 209 ? 0.552 1.355 -5.723 1.00 91.31 209 VAL A C 1
ATOM 1591 O O . VAL A 1 209 ? 0.730 2.103 -6.684 1.00 91.31 209 VAL A O 1
ATOM 1594 N N . HIS A 1 210 ? -0.553 1.350 -4.991 1.00 92.31 210 HIS A N 1
ATOM 1595 C CA . HIS A 1 210 ? -1.707 2.217 -5.150 1.00 92.31 210 HIS A CA 1
ATOM 1596 C C . HIS A 1 210 ? -1.753 3.157 -3.957 1.00 92.31 210 HIS A C 1
ATOM 1598 O O . HIS A 1 210 ? -1.675 2.725 -2.806 1.00 92.31 210 HIS A O 1
ATOM 1604 N N . LEU A 1 211 ? -1.882 4.448 -4.238 1.00 91.19 211 LEU A N 1
ATOM 1605 C CA . LEU A 1 211 ? -1.936 5.466 -3.210 1.00 91.19 211 LEU A CA 1
ATOM 1606 C C . LEU A 1 211 ? -3.194 6.306 -3.360 1.00 91.19 211 LEU A C 1
ATOM 1608 O O . LEU A 1 211 ? -3.514 6.749 -4.462 1.00 91.19 211 LEU A O 1
ATOM 1612 N N . ALA A 1 212 ? -3.893 6.539 -2.255 1.00 92.69 212 ALA A N 1
ATOM 1613 C CA . ALA A 1 212 ? -5.105 7.341 -2.229 1.00 92.69 2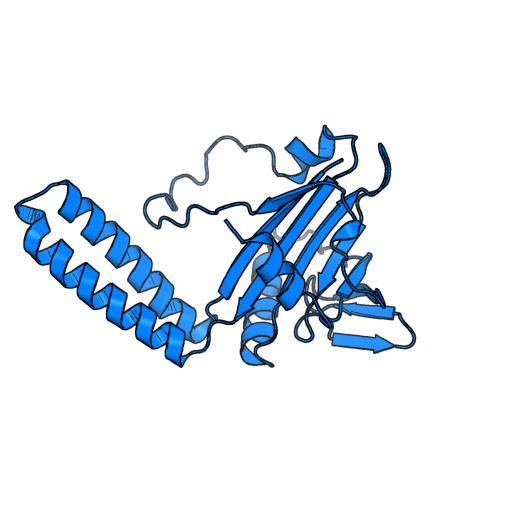12 ALA A CA 1
ATOM 1614 C C . ALA A 1 212 ? -5.115 8.286 -1.027 1.00 92.69 212 ALA A C 1
ATOM 1616 O O . ALA A 1 212 ? -4.698 7.918 0.071 1.00 92.69 212 ALA A O 1
ATOM 1617 N N . ALA A 1 213 ? -5.629 9.495 -1.236 1.00 91.50 213 ALA A N 1
ATOM 1618 C CA . ALA A 1 213 ? -5.947 10.436 -0.172 1.00 91.50 213 ALA A CA 1
ATOM 1619 C C . ALA A 1 213 ? -7.446 10.719 -0.149 1.00 91.50 213 ALA A C 1
ATOM 1621 O O . ALA A 1 213 ? -8.067 10.882 -1.200 1.00 91.50 213 ALA A O 1
ATOM 1622 N N . GLY A 1 214 ? -8.000 10.785 1.055 1.00 91.69 214 GLY A N 1
ATOM 1623 C CA . GLY A 1 214 ? -9.384 11.136 1.316 1.00 91.69 214 GLY A CA 1
ATOM 1624 C C . GLY A 1 214 ? -9.484 12.397 2.165 1.00 91.69 214 GLY A C 1
ATOM 1625 O O . GLY A 1 214 ? -8.613 12.656 2.999 1.00 91.69 214 GLY A O 1
ATOM 1626 N N . ALA A 1 215 ? -10.534 13.180 1.954 1.00 90.81 215 ALA A N 1
ATOM 1627 C CA . ALA A 1 215 ? -10.807 14.401 2.707 1.00 90.81 215 ALA A CA 1
ATOM 1628 C C . ALA A 1 215 ? -12.315 14.674 2.791 1.00 90.81 215 ALA A C 1
ATOM 1630 O O . ALA A 1 215 ? -13.095 14.090 2.034 1.00 90.81 215 ALA A O 1
ATOM 1631 N N . GLU A 1 216 ? -12.687 15.555 3.723 1.00 86.38 216 GLU A N 1
ATOM 1632 C CA . GLU A 1 216 ? -14.030 16.146 3.833 1.00 86.38 216 GLU A CA 1
ATOM 1633 C C . GLU A 1 216 ? -14.296 17.193 2.746 1.00 86.38 216 GLU A C 1
ATOM 1635 O O . GLU A 1 216 ? -13.392 18.026 2.495 1.00 86.38 216 GLU A O 1
#